Protein AF-A0A803TV67-F1 (afdb_monomer)

Secondary structure (DSSP, 8-state):
-HHHHHHHHHHHHHHHHHHHHHHHHHHHHHHHHHTT-HHHHHHHHHHHHHH-TT-HHHHHHHHHHHHSS-HHHHHHHHTTS-TT-HHHHHHHHHHHHHTT-HHHHHHHHHHHHHHSS-HHHHHHHHHHHHHHHHHHHHHHHHHHHHHTT-HHHHHHHHHHHHHT-SS--HHHHHHHHHHHHHHHHHHHHTT--

Nearest PDB structures (foldseek):
  6hpg-assembly1_A  TM=7.194E-01  e=2.560E-03  Arabidopsis thaliana
  7kw7-assembly1_E  TM=4.914E-01  e=1.987E-04  Homo sapiens
  9g8o-assembly1_B  TM=5.284E-01  e=2.566E-02  Homo sapiens
  7qds-assembly1_B  TM=5.030E-01  e=1.213E-01  Homo sapiens
  8r08-assembly1_N  TM=5.789E-01  e=2.447E-01  Homo sapiens

Sequence (193 aa):
MAALEKDAEERARRRKENEAFANALKDKGNDAFSKGDYEAAIEKYTEGLKKQKDMPMLYTNRAQVSVGIPKAISFKTCTNCDEKCIKALFHMGKAYLAQEQYRKVRTRFTFQIHAYSSACVYSRANMEVDAEEKRQREEQSAKEAFESGKSAAVSVSQLLEKLSAPDKTPLYYAGGMRLLTEASNTSQVSRTV

pLDDT: mean 76.71, std 10.92, range [38.78, 94.44]

Radius of gyration: 26.11 Å; Cα contacts (8 Å, |Δi|>4): 165; chains: 1; bounding box: 72×32×79 Å

InterPro domains:
  IPR011990 Tetratricopeptide-like helical domain superfamily [G3DSA:1.25.40.10] (5-115)
  IPR011990 Tetratricopeptide-like helical domain superfamily [SSF48452] (16-109)
  IPR043195 Tetratricopeptide repeat protein 12 [PTHR46540] (1-185)

Foldseek 3Di:
DVVVVVVVVVVVVLLVVLQVQLVVLQVVLVVCVVVVNLVSSLVSLVVSCVSPVPDLSSLLSNLVSLLVDDLVVSQVSLVSHDLPHLNSLLSNLNSVLVVLVLPVSLVSLVVSLVVDPPVVSSVVSNVVSVVSNVVVVVVVVLVVCVVVPPPLSVVLVVLVVVLVDPDDDPVSNVVSVVVNVVSVVVVVVVVPD

Mean predicted aligned error: 13.03 Å

Organism: Anolis carolinensis (NCBI:txid28377)

Structure (mmCIF, N/CA/C/O backbone):
data_AF-A0A803TV67-F1
#
_entry.id   AF-A0A803TV67-F1
#
loop_
_atom_site.group_PDB
_atom_site.id
_atom_site.type_symbol
_atom_site.label_atom_id
_atom_site.label_alt_id
_atom_site.label_comp_id
_atom_site.label_asym_id
_atom_site.label_entity_id
_atom_site.label_seq_id
_atom_site.pdbx_PDB_ins_code
_atom_site.Cartn_x
_atom_site.Cartn_y
_atom_site.Cartn_z
_atom_site.occupancy
_atom_site.B_iso_or_equiv
_atom_site.auth_seq_id
_atom_site.auth_comp_id
_atom_site.auth_asym_id
_atom_site.auth_atom_id
_atom_site.pdbx_PDB_model_num
ATOM 1 N N . MET A 1 1 ? 37.105 10.081 -35.716 1.00 60.53 1 MET A N 1
ATOM 2 C CA . MET A 1 1 ? 35.741 10.640 -35.581 1.00 60.53 1 MET A CA 1
ATOM 3 C C . MET A 1 1 ? 34.672 9.655 -36.063 1.00 60.53 1 MET A C 1
ATOM 5 O O . MET A 1 1 ? 33.873 9.250 -35.235 1.00 60.53 1 MET A O 1
ATOM 9 N N . ALA A 1 2 ? 34.728 9.140 -37.300 1.00 71.19 2 ALA A N 1
ATOM 10 C CA . ALA A 1 2 ? 33.707 8.228 -37.857 1.00 71.19 2 ALA A CA 1
ATOM 11 C C . ALA A 1 2 ? 33.424 6.924 -37.065 1.00 71.19 2 ALA A C 1
ATOM 13 O O . ALA A 1 2 ? 32.288 6.466 -37.013 1.00 71.19 2 ALA A O 1
ATOM 14 N N . ALA A 1 3 ? 34.428 6.317 -36.418 1.00 73.75 3 ALA A N 1
ATOM 15 C CA . ALA A 1 3 ? 34.220 5.101 -35.616 1.00 73.75 3 ALA A CA 1
ATOM 16 C C . ALA A 1 3 ? 33.461 5.360 -34.299 1.00 73.75 3 ALA A C 1
ATOM 18 O O . ALA A 1 3 ? 32.682 4.515 -33.872 1.00 73.75 3 ALA A O 1
ATOM 19 N N . LEU A 1 4 ? 33.662 6.534 -33.682 1.00 75.44 4 LEU A N 1
ATOM 20 C CA . LEU A 1 4 ? 32.942 6.952 -32.471 1.00 75.44 4 LEU A CA 1
ATOM 21 C C . LEU A 1 4 ? 31.490 7.324 -32.792 1.00 75.44 4 LEU A C 1
ATOM 23 O O . LEU A 1 4 ? 30.590 7.035 -32.011 1.00 75.44 4 LEU A O 1
ATOM 27 N N . GLU A 1 5 ? 31.266 7.929 -33.956 1.00 81.50 5 GLU A N 1
ATOM 28 C CA . GLU A 1 5 ? 29.941 8.309 -34.451 1.00 81.50 5 GLU A CA 1
ATOM 29 C C . GLU A 1 5 ? 29.091 7.074 -34.790 1.00 81.50 5 GLU A C 1
ATOM 31 O O . GLU A 1 5 ? 27.979 6.936 -34.290 1.00 81.50 5 GLU A O 1
ATOM 36 N N . LYS A 1 6 ? 29.664 6.090 -35.496 1.00 82.25 6 LYS A N 1
ATOM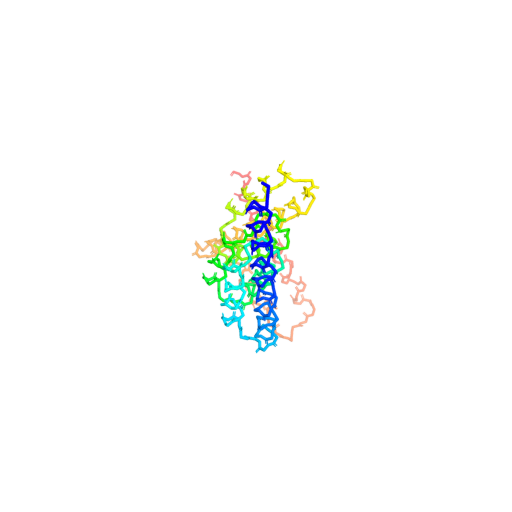 37 C CA . LYS A 1 6 ? 28.999 4.810 -35.804 1.00 82.25 6 LYS A CA 1
ATOM 38 C C . LYS A 1 6 ? 28.624 4.003 -34.551 1.00 82.25 6 LYS A C 1
ATOM 40 O O . LYS A 1 6 ? 27.558 3.398 -34.476 1.00 82.25 6 LYS A O 1
ATOM 45 N N . ASP A 1 7 ? 29.498 4.000 -33.550 1.00 83.25 7 ASP A N 1
ATOM 46 C CA . ASP A 1 7 ? 29.271 3.350 -32.255 1.00 83.25 7 ASP A CA 1
ATOM 47 C C . ASP A 1 7 ? 28.230 4.112 -31.400 1.00 83.25 7 ASP A C 1
ATOM 49 O O . ASP A 1 7 ? 27.429 3.504 -30.683 1.00 83.25 7 ASP A O 1
ATOM 53 N N . ALA A 1 8 ? 28.156 5.442 -31.513 1.00 85.12 8 ALA A N 1
ATOM 54 C CA . ALA A 1 8 ? 27.081 6.236 -30.917 1.00 85.12 8 ALA A CA 1
ATOM 55 C C . ALA A 1 8 ? 25.715 5.948 -31.571 1.00 85.12 8 ALA A C 1
ATOM 57 O O . ALA A 1 8 ? 24.730 5.731 -30.857 1.00 85.12 8 ALA A O 1
ATOM 58 N N . GLU A 1 9 ? 25.657 5.870 -32.902 1.00 86.06 9 GLU A N 1
ATOM 59 C CA . GLU A 1 9 ? 24.447 5.525 -33.659 1.00 86.06 9 GLU A CA 1
ATOM 60 C C . GLU A 1 9 ? 23.939 4.117 -33.330 1.00 86.06 9 GLU A C 1
ATOM 62 O O . GLU A 1 9 ? 22.743 3.917 -33.104 1.00 86.06 9 GLU A O 1
ATOM 67 N N . GLU A 1 10 ? 24.834 3.130 -33.229 1.00 85.94 10 GLU A N 1
ATOM 68 C CA . GLU A 1 10 ? 24.447 1.761 -32.892 1.00 85.94 10 GLU A CA 1
ATOM 69 C C . GLU A 1 10 ? 23.868 1.661 -31.473 1.00 85.94 10 GLU A C 1
ATOM 71 O O . GLU A 1 10 ? 22.850 0.992 -31.255 1.00 85.94 10 GLU A O 1
ATOM 76 N N . ARG A 1 11 ? 24.453 2.372 -30.500 1.00 83.81 11 ARG A N 1
ATOM 77 C CA . ARG A 1 11 ? 23.880 2.467 -29.149 1.00 83.81 11 ARG A CA 1
ATOM 78 C C . ARG A 1 11 ? 22.522 3.162 -29.151 1.00 83.81 11 ARG A C 1
ATOM 80 O O . ARG A 1 11 ? 21.628 2.714 -28.432 1.00 83.81 11 ARG A O 1
ATOM 87 N N . ALA A 1 12 ? 22.351 4.221 -29.942 1.00 84.44 12 ALA A N 1
ATOM 88 C CA . ALA A 1 12 ? 21.075 4.919 -30.069 1.00 84.44 12 ALA A CA 1
ATOM 89 C C . ALA A 1 12 ? 19.991 4.008 -30.667 1.00 84.44 12 ALA A C 1
ATOM 91 O O . ALA A 1 12 ? 18.882 3.941 -30.133 1.00 84.44 12 ALA A O 1
ATOM 92 N N . ARG A 1 13 ? 20.325 3.228 -31.704 1.00 87.31 13 ARG A N 1
ATOM 93 C CA . ARG A 1 13 ? 19.410 2.246 -32.301 1.00 87.31 13 ARG A CA 1
ATOM 94 C C . ARG A 1 13 ? 18.988 1.177 -31.292 1.00 87.31 13 ARG A C 1
ATOM 96 O O . ARG A 1 13 ? 17.793 0.972 -31.099 1.00 87.31 13 ARG A O 1
ATOM 103 N N . ARG A 1 14 ? 19.946 0.570 -30.579 1.00 86.25 14 ARG A N 1
ATOM 104 C CA . ARG A 1 14 ? 19.660 -0.440 -29.539 1.00 86.25 14 ARG A CA 1
ATOM 105 C C . ARG A 1 14 ? 18.786 0.116 -28.412 1.00 86.25 14 ARG A C 1
ATOM 107 O O . ARG A 1 14 ? 17.912 -0.587 -27.915 1.00 86.25 14 ARG A O 1
ATOM 114 N N . ARG A 1 15 ? 18.990 1.376 -28.005 1.00 84.75 15 ARG A N 1
ATOM 115 C CA . ARG A 1 15 ? 18.123 2.044 -27.017 1.00 84.75 15 ARG A CA 1
ATOM 116 C C . ARG A 1 15 ? 16.693 2.179 -27.528 1.00 84.75 15 ARG A C 1
ATOM 118 O O . ARG A 1 15 ? 15.776 1.808 -26.810 1.00 84.75 15 ARG A O 1
ATOM 125 N N . LYS A 1 16 ? 16.512 2.631 -28.771 1.00 86.38 16 LYS A N 1
ATOM 126 C CA . LYS A 1 16 ? 15.185 2.784 -29.384 1.00 86.38 16 LYS A CA 1
ATOM 127 C C . LYS A 1 16 ? 14.453 1.444 -29.524 1.00 86.38 16 LYS A C 1
ATOM 129 O O . LYS A 1 16 ? 13.259 1.361 -29.254 1.00 86.38 16 LYS A O 1
ATOM 134 N N . GLU A 1 17 ? 15.169 0.385 -29.897 1.00 87.81 17 GLU A N 1
ATOM 135 C CA . GLU A 1 17 ? 14.630 -0.981 -29.954 1.00 87.81 17 GLU A CA 1
ATOM 136 C C . GLU A 1 17 ? 14.220 -1.490 -28.562 1.00 87.81 17 GLU A C 1
ATOM 138 O O . GLU A 1 17 ? 13.116 -2.011 -28.389 1.00 87.81 17 GLU A O 1
ATOM 143 N N . ASN A 1 18 ? 15.071 -1.290 -27.551 1.00 87.94 18 ASN A N 1
ATOM 144 C CA . ASN A 1 18 ? 14.762 -1.655 -26.168 1.00 87.94 18 ASN A CA 1
ATOM 145 C C . ASN A 1 18 ? 13.571 -0.864 -25.611 1.00 87.94 18 ASN A C 1
ATOM 147 O O . ASN A 1 18 ? 12.740 -1.436 -24.909 1.00 87.94 18 ASN A O 1
ATOM 151 N N . GLU A 1 19 ? 13.459 0.421 -25.944 1.00 88.25 19 GLU A N 1
ATOM 152 C CA . GLU A 1 19 ? 12.342 1.279 -25.551 1.00 88.25 19 GLU A CA 1
ATOM 153 C C . GLU A 1 19 ? 11.025 0.828 -26.198 1.00 88.25 19 GLU A C 1
ATOM 155 O O . GLU A 1 19 ? 10.003 0.718 -25.517 1.00 88.25 19 GLU A O 1
ATOM 160 N N . ALA A 1 20 ? 11.035 0.500 -27.494 1.00 89.75 20 ALA A N 1
ATOM 161 C CA . ALA A 1 20 ? 9.864 -0.044 -28.180 1.00 89.75 20 ALA A CA 1
ATOM 162 C C . ALA A 1 20 ? 9.412 -1.373 -27.550 1.00 89.75 20 ALA A C 1
ATOM 164 O O . ALA A 1 20 ? 8.223 -1.583 -27.303 1.00 89.75 20 ALA A O 1
ATOM 165 N N . PHE A 1 21 ? 10.363 -2.246 -27.215 1.00 89.75 21 PHE A N 1
ATOM 166 C CA . PHE A 1 21 ? 10.072 -3.517 -26.557 1.00 89.75 21 PHE A CA 1
ATOM 167 C C . PHE A 1 21 ? 9.542 -3.330 -25.125 1.00 89.75 21 PHE A C 1
ATOM 169 O O . PHE A 1 21 ? 8.584 -3.995 -24.728 1.00 89.75 21 PHE A O 1
ATOM 176 N N . ALA A 1 22 ? 10.113 -2.400 -24.353 1.00 90.44 22 ALA A N 1
ATOM 177 C CA . ALA A 1 22 ? 9.635 -2.059 -23.014 1.00 90.44 22 ALA A CA 1
ATOM 178 C C . ALA A 1 22 ? 8.210 -1.481 -23.042 1.00 90.44 22 ALA A C 1
ATOM 180 O O . ALA A 1 22 ? 7.388 -1.836 -22.196 1.00 90.44 22 ALA A O 1
ATOM 181 N N . ASN A 1 23 ? 7.884 -0.659 -24.045 1.00 90.75 23 ASN A N 1
ATOM 182 C CA . ASN A 1 23 ? 6.524 -0.166 -24.264 1.00 90.75 23 ASN A CA 1
ATOM 183 C C . ASN A 1 23 ? 5.541 -1.298 -24.588 1.00 90.75 23 ASN A C 1
ATOM 185 O O . ASN A 1 23 ? 4.485 -1.370 -23.968 1.00 90.75 23 ASN A O 1
ATOM 189 N N . ALA A 1 24 ? 5.908 -2.231 -25.468 1.00 92.69 24 ALA A N 1
ATOM 190 C CA . ALA A 1 24 ? 5.057 -3.381 -25.768 1.00 92.69 24 ALA A CA 1
ATOM 191 C C . ALA A 1 24 ? 4.803 -4.260 -24.527 1.00 92.69 24 ALA A C 1
ATOM 193 O O . ALA A 1 24 ? 3.701 -4.771 -24.330 1.00 92.69 24 ALA A O 1
ATOM 194 N N . LEU A 1 25 ? 5.809 -4.431 -23.664 1.00 92.62 25 LEU A N 1
ATOM 195 C CA . LEU A 1 25 ? 5.655 -5.153 -22.398 1.00 92.62 25 LEU A CA 1
ATOM 196 C C . LEU A 1 25 ? 4.793 -4.400 -21.383 1.00 92.62 25 LEU A C 1
ATOM 198 O O . LEU A 1 25 ? 4.007 -5.030 -20.679 1.00 92.62 25 LEU A O 1
ATOM 202 N N . LYS A 1 26 ? 4.900 -3.068 -21.330 1.00 92.06 26 LYS A N 1
ATOM 203 C CA . LYS A 1 26 ? 4.012 -2.215 -20.529 1.00 92.06 26 LYS A CA 1
ATOM 204 C C . LYS A 1 26 ? 2.554 -2.430 -20.934 1.00 92.06 26 LYS A C 1
ATOM 206 O O . LYS A 1 26 ? 1.719 -2.641 -20.063 1.00 92.06 26 LYS A O 1
ATOM 211 N N . ASP A 1 27 ? 2.261 -2.415 -22.230 1.00 93.88 27 ASP A N 1
ATOM 212 C CA . ASP A 1 27 ? 0.888 -2.559 -22.723 1.00 93.88 27 ASP A CA 1
ATOM 213 C C . ASP A 1 27 ? 0.338 -3.963 -22.429 1.00 93.88 27 ASP A C 1
ATOM 215 O O . ASP A 1 27 ? -0.759 -4.093 -21.893 1.00 93.88 27 ASP A O 1
ATOM 219 N N . LYS A 1 28 ? 1.151 -5.014 -22.609 1.00 92.94 28 LYS A N 1
ATOM 220 C CA . LYS A 1 28 ? 0.792 -6.382 -22.185 1.00 92.94 28 LYS A CA 1
ATOM 221 C C . LYS A 1 28 ? 0.540 -6.493 -20.678 1.00 92.94 28 LYS A C 1
ATOM 223 O O . LYS A 1 28 ? -0.362 -7.214 -20.260 1.00 92.94 28 LYS A O 1
ATOM 228 N N . GLY A 1 29 ? 1.335 -5.802 -19.861 1.00 92.38 29 GLY A N 1
ATOM 229 C CA . GLY A 1 29 ? 1.131 -5.744 -18.414 1.00 92.38 29 GLY A CA 1
ATOM 230 C C . GLY A 1 29 ? -0.165 -5.024 -18.039 1.00 92.38 29 GLY A C 1
ATOM 231 O O . GLY A 1 29 ? -0.867 -5.473 -17.135 1.00 92.38 29 GLY A O 1
ATOM 232 N N . ASN A 1 30 ? -0.518 -3.953 -18.758 1.00 92.56 30 ASN A N 1
ATOM 233 C CA . ASN A 1 30 ? -1.778 -3.232 -18.564 1.00 92.56 30 ASN A CA 1
ATOM 234 C C . ASN A 1 30 ? -2.983 -4.111 -18.930 1.00 92.56 30 ASN A C 1
ATOM 236 O O . ASN A 1 30 ? -3.975 -4.116 -18.203 1.00 92.56 30 ASN A O 1
ATOM 240 N N . ASP A 1 31 ? -2.881 -4.888 -20.010 1.00 94.44 31 ASP A N 1
ATOM 241 C CA . ASP A 1 31 ? -3.912 -5.847 -20.422 1.00 94.44 31 ASP A CA 1
ATOM 242 C C . ASP A 1 31 ? -4.086 -6.988 -19.414 1.00 94.44 31 ASP A C 1
ATOM 244 O O . ASP A 1 31 ? -5.205 -7.417 -19.146 1.00 94.44 31 ASP A O 1
ATOM 248 N N . ALA A 1 32 ? -2.994 -7.497 -18.838 1.00 91.56 32 ALA A N 1
ATOM 249 C CA . ALA A 1 32 ? -3.071 -8.489 -17.766 1.00 91.56 32 ALA A CA 1
ATOM 250 C C . ALA A 1 32 ? -3.705 -7.886 -16.501 1.00 91.56 32 ALA A C 1
ATOM 252 O O . ALA A 1 32 ? -4.595 -8.485 -15.897 1.00 91.56 32 ALA A O 1
ATOM 253 N N . PHE A 1 33 ? -3.320 -6.654 -16.155 1.00 89.25 33 PHE A N 1
ATOM 254 C CA . PHE A 1 33 ? -3.868 -5.935 -15.008 1.00 89.25 33 PHE A CA 1
ATOM 255 C C . PHE A 1 33 ? -5.374 -5.674 -15.143 1.00 89.25 33 PHE A C 1
ATOM 257 O O . PHE A 1 33 ? -6.111 -5.872 -14.180 1.00 89.25 33 PHE A O 1
ATOM 264 N N . SER A 1 34 ? -5.848 -5.278 -16.329 1.00 89.50 34 SER A N 1
ATOM 265 C CA . SER A 1 34 ? -7.278 -5.050 -16.581 1.00 89.50 34 SER A CA 1
ATOM 266 C C . SER A 1 34 ? -8.105 -6.337 -16.517 1.00 89.50 34 SER A C 1
ATOM 268 O O . SER A 1 34 ? -9.275 -6.294 -16.142 1.00 89.50 34 SER A O 1
ATOM 270 N N . LYS A 1 35 ? -7.487 -7.489 -16.801 1.00 91.00 35 LYS A N 1
ATOM 271 C CA . LYS A 1 35 ? -8.084 -8.826 -16.647 1.00 91.00 35 LYS A CA 1
ATOM 272 C C . LYS A 1 35 ? -8.030 -9.365 -15.212 1.00 91.00 35 LYS A C 1
ATOM 274 O O . LYS A 1 35 ? -8.550 -10.447 -14.964 1.00 91.00 35 LYS A O 1
ATOM 279 N N . GLY A 1 36 ? -7.410 -8.639 -14.278 1.00 86.81 36 GLY A N 1
ATOM 280 C CA . GLY A 1 36 ? -7.221 -9.077 -12.891 1.00 86.81 36 GLY A CA 1
ATOM 281 C C . GLY A 1 36 ? -6.088 -10.091 -12.696 1.00 86.81 36 GLY A C 1
ATOM 282 O O . GLY A 1 36 ? -5.905 -10.587 -11.587 1.00 86.81 36 GLY A O 1
ATOM 283 N N . ASP A 1 37 ? -5.301 -10.380 -13.737 1.00 89.25 37 ASP A N 1
ATOM 284 C CA . ASP A 1 37 ? -4.127 -11.248 -13.641 1.00 89.25 37 ASP A CA 1
ATOM 285 C C . ASP A 1 37 ? -2.918 -10.437 -13.157 1.00 89.25 37 ASP A C 1
ATOM 287 O O . ASP A 1 37 ? -2.105 -9.901 -13.919 1.00 89.25 37 ASP A O 1
ATOM 291 N N . TYR A 1 38 ? -2.850 -10.287 -11.838 1.00 85.75 38 TYR A N 1
ATOM 292 C CA . TYR A 1 38 ? -1.842 -9.470 -11.180 1.00 85.75 38 TYR A CA 1
ATOM 293 C C . TYR A 1 38 ? -0.432 -10.077 -11.245 1.00 85.75 38 TYR A C 1
ATOM 295 O O . TYR A 1 38 ? 0.549 -9.333 -11.328 1.00 85.75 38 TYR A O 1
ATOM 303 N N . GLU A 1 39 ? -0.304 -11.405 -11.240 1.00 85.50 39 GLU A N 1
ATOM 304 C CA . GLU A 1 39 ? 0.997 -12.080 -11.318 1.00 85.50 39 GLU A CA 1
ATOM 305 C C . GLU A 1 39 ? 1.623 -11.898 -12.702 1.00 85.50 39 GLU A C 1
ATOM 307 O O . GLU A 1 39 ? 2.766 -11.434 -12.803 1.00 85.50 39 GLU A O 1
ATOM 312 N N . ALA A 1 40 ? 0.849 -12.140 -13.767 1.00 88.38 40 ALA A N 1
ATOM 313 C CA . ALA A 1 40 ? 1.314 -11.913 -15.130 1.00 88.38 40 ALA A CA 1
ATOM 314 C C . ALA A 1 40 ? 1.626 -10.430 -15.379 1.00 88.38 40 ALA A C 1
ATOM 316 O O . ALA A 1 40 ? 2.635 -10.103 -16.010 1.00 88.38 40 ALA A O 1
ATOM 317 N N . ALA A 1 41 ? 0.819 -9.507 -14.840 1.00 90.00 41 ALA A N 1
ATOM 318 C CA . ALA A 1 41 ? 1.092 -8.075 -14.950 1.00 90.00 41 ALA A CA 1
ATOM 319 C C . ALA A 1 41 ? 2.453 -7.703 -14.331 1.00 90.00 41 ALA A C 1
ATOM 321 O O . ALA A 1 41 ? 3.259 -7.011 -14.961 1.00 90.00 41 ALA A O 1
ATOM 322 N N . ILE A 1 42 ? 2.753 -8.201 -13.125 1.00 87.06 42 ILE A N 1
ATOM 323 C CA . ILE A 1 42 ? 4.042 -7.973 -12.452 1.00 87.06 42 ILE A CA 1
ATOM 324 C C . ILE A 1 42 ? 5.205 -8.531 -13.264 1.00 87.06 42 ILE A C 1
ATOM 326 O O . ILE A 1 42 ? 6.238 -7.859 -13.379 1.00 87.06 42 ILE A O 1
ATOM 330 N N . GLU A 1 43 ? 5.056 -9.735 -13.814 1.00 89.19 43 GLU A N 1
ATOM 331 C CA . GLU A 1 43 ? 6.086 -10.359 -14.637 1.00 89.19 43 GLU A CA 1
ATOM 332 C C . GLU A 1 43 ? 6.386 -9.497 -15.868 1.00 89.19 43 GLU A C 1
ATOM 334 O O . GLU A 1 43 ? 7.542 -9.129 -16.090 1.00 89.19 43 GLU A O 1
ATOM 339 N N . LYS A 1 44 ? 5.353 -9.061 -16.602 1.00 91.06 44 LYS A N 1
ATOM 340 C CA . LYS A 1 44 ? 5.520 -8.232 -17.805 1.00 91.06 44 LYS A CA 1
ATOM 341 C C . LYS A 1 44 ? 6.116 -6.863 -17.510 1.00 91.06 44 LYS A C 1
ATOM 343 O O . LYS A 1 44 ? 7.031 -6.439 -18.221 1.00 91.06 44 LYS A O 1
ATOM 348 N N . TYR A 1 45 ? 5.712 -6.200 -16.425 1.00 89.94 45 TYR A N 1
ATOM 349 C CA . TYR A 1 45 ? 6.373 -4.957 -16.018 1.00 89.94 45 TYR A CA 1
ATOM 350 C C . TYR A 1 45 ? 7.835 -5.184 -15.619 1.00 89.94 45 TYR A C 1
ATOM 352 O O . TYR A 1 45 ? 8.700 -4.366 -15.931 1.00 89.94 45 TYR A O 1
ATOM 360 N N . THR A 1 46 ? 8.141 -6.306 -14.964 1.00 87.38 46 THR A N 1
ATOM 361 C CA . THR A 1 46 ? 9.509 -6.648 -14.551 1.00 87.38 46 THR A CA 1
ATOM 362 C C . THR A 1 46 ? 10.398 -6.996 -15.745 1.00 87.38 46 THR A C 1
ATOM 364 O O . THR A 1 46 ? 11.553 -6.574 -15.784 1.00 87.38 46 THR A O 1
ATOM 367 N N . GLU A 1 47 ? 9.879 -7.708 -16.746 1.00 89.38 47 GLU A N 1
ATOM 368 C CA . GLU A 1 47 ? 10.556 -7.922 -18.029 1.00 89.38 47 GLU A CA 1
ATOM 369 C C . GLU A 1 47 ? 10.839 -6.590 -18.739 1.00 89.38 47 GLU A C 1
ATOM 371 O O . GLU A 1 47 ? 11.946 -6.390 -19.244 1.00 89.38 47 GLU A O 1
ATOM 376 N N . GLY A 1 48 ? 9.883 -5.652 -18.719 1.00 88.56 48 GLY A N 1
ATOM 377 C CA . GLY A 1 48 ? 10.052 -4.324 -19.312 1.00 88.56 48 GLY A CA 1
ATOM 378 C C . GLY A 1 48 ? 11.186 -3.552 -18.643 1.00 88.56 48 GLY A C 1
ATOM 379 O O . GLY A 1 48 ? 12.059 -3.010 -19.318 1.00 88.56 48 GLY A O 1
ATOM 380 N N . LEU A 1 49 ? 11.246 -3.605 -17.311 1.00 86.62 49 LEU A N 1
ATOM 381 C CA . LEU A 1 49 ? 12.300 -2.969 -16.518 1.00 86.62 49 LEU A CA 1
ATOM 382 C C . LEU A 1 49 ? 13.684 -3.593 -16.739 1.00 86.62 49 LEU A C 1
ATOM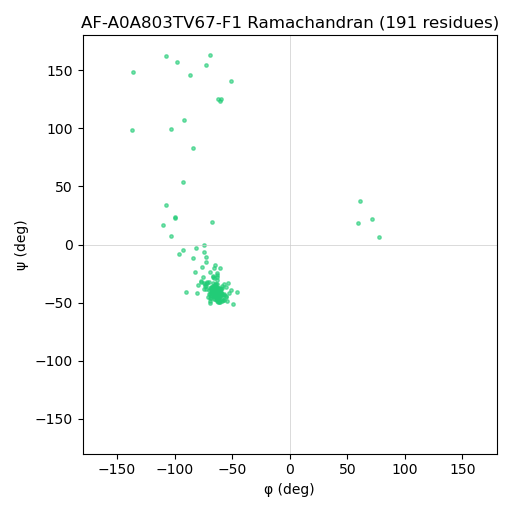 384 O O . LEU A 1 49 ? 14.691 -2.901 -16.617 1.00 86.62 49 LEU A O 1
ATOM 388 N N . LYS A 1 50 ? 13.773 -4.882 -17.101 1.00 87.38 50 LYS A N 1
ATOM 389 C CA . LYS A 1 50 ? 15.054 -5.501 -17.499 1.00 87.38 50 LYS A CA 1
ATOM 390 C C . LYS A 1 50 ? 15.5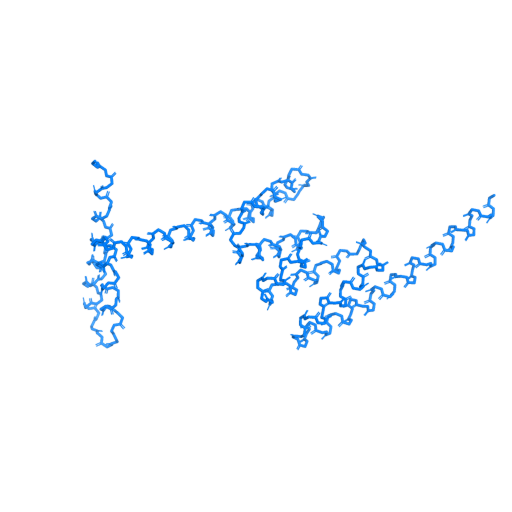95 -4.909 -18.804 1.00 87.38 50 LYS A C 1
ATOM 392 O O . LYS A 1 50 ? 16.808 -4.919 -19.004 1.00 87.38 50 LYS A O 1
ATOM 397 N N . LYS A 1 51 ? 14.711 -4.427 -19.683 1.00 86.62 51 LYS A N 1
ATOM 398 C CA . LYS A 1 51 ? 15.057 -3.856 -20.992 1.00 86.62 51 LYS A CA 1
ATOM 399 C C . LYS A 1 51 ? 15.306 -2.356 -20.917 1.00 86.62 51 LYS A C 1
ATOM 401 O O . LYS A 1 51 ? 16.271 -1.893 -21.516 1.00 86.62 51 LYS A O 1
ATOM 406 N N . GLN A 1 52 ? 14.492 -1.644 -20.141 1.00 83.19 52 GLN A N 1
ATOM 407 C CA . GLN A 1 52 ? 14.611 -0.209 -19.909 1.00 83.19 52 GLN A CA 1
ATOM 408 C C . GLN A 1 52 ? 14.403 0.095 -18.420 1.00 83.19 52 GLN A C 1
ATOM 410 O O . GLN A 1 52 ? 13.277 0.141 -17.921 1.00 83.19 52 GLN A O 1
ATOM 415 N N . LYS A 1 53 ? 15.514 0.260 -17.691 1.00 79.62 53 LYS A N 1
ATOM 416 C CA . LYS A 1 53 ? 15.521 0.436 -16.224 1.00 79.62 53 LYS A CA 1
ATOM 417 C C . LYS A 1 53 ? 15.095 1.829 -15.771 1.00 79.62 53 LYS A C 1
ATOM 419 O O . LYS A 1 53 ? 14.742 1.995 -14.614 1.00 79.62 53 LYS A O 1
ATOM 424 N N . ASP A 1 54 ? 15.161 2.798 -16.667 1.00 78.50 54 ASP A N 1
ATOM 425 C CA . ASP A 1 54 ? 14.940 4.233 -16.492 1.00 78.50 54 ASP A CA 1
ATOM 426 C C . ASP A 1 54 ? 13.540 4.667 -16.953 1.00 78.50 54 ASP A C 1
ATOM 428 O O . ASP A 1 54 ? 13.331 5.830 -17.281 1.00 78.50 54 ASP A O 1
ATOM 432 N N . MET A 1 55 ? 12.570 3.745 -16.990 1.00 82.44 55 MET A N 1
ATOM 433 C CA . MET A 1 55 ? 11.188 4.024 -17.386 1.00 82.44 55 MET A CA 1
ATOM 434 C C . MET A 1 55 ? 10.256 4.100 -16.155 1.00 82.44 55 MET A C 1
ATOM 436 O O . MET A 1 55 ? 9.764 3.066 -15.689 1.00 82.44 55 MET A O 1
ATOM 440 N N . PRO A 1 56 ? 9.911 5.303 -15.644 1.00 78.56 56 PRO A N 1
ATOM 441 C CA . PRO A 1 56 ? 9.148 5.463 -14.396 1.00 78.56 56 PRO A CA 1
ATOM 442 C C . PRO A 1 56 ? 7.730 4.877 -14.446 1.00 78.56 56 PRO A C 1
ATOM 444 O O . PRO A 1 56 ? 7.159 4.495 -13.420 1.00 78.56 56 PRO A O 1
ATOM 447 N N . MET A 1 57 ? 7.150 4.805 -15.647 1.00 82.50 57 MET A N 1
ATOM 448 C CA . MET A 1 57 ? 5.800 4.283 -15.882 1.00 82.50 57 MET A CA 1
ATOM 449 C C . MET A 1 57 ? 5.688 2.804 -15.496 1.00 82.50 57 MET A C 1
ATOM 451 O O . MET A 1 57 ? 4.733 2.419 -14.830 1.00 82.50 57 MET A O 1
ATOM 455 N N . LEU A 1 58 ? 6.693 1.987 -15.831 1.00 84.00 58 LEU A N 1
ATOM 456 C CA . LEU A 1 58 ? 6.704 0.559 -15.501 1.00 84.00 58 LEU A CA 1
ATOM 457 C C . LEU A 1 58 ? 6.765 0.317 -13.988 1.00 84.00 58 LEU A C 1
ATOM 459 O O . LEU A 1 58 ? 6.062 -0.552 -13.474 1.00 84.00 58 LEU A O 1
ATOM 463 N N . TYR A 1 59 ? 7.548 1.116 -13.256 1.00 80.50 59 TYR A N 1
ATOM 464 C CA . TYR A 1 59 ? 7.575 1.049 -11.791 1.00 80.50 59 TYR A CA 1
ATOM 465 C C . TYR A 1 59 ? 6.242 1.456 -11.171 1.00 80.50 59 TYR A C 1
ATOM 467 O O . TYR A 1 59 ? 5.788 0.810 -10.230 1.00 80.50 59 TYR A O 1
ATOM 475 N N . THR A 1 60 ? 5.608 2.501 -11.709 1.00 78.75 60 THR A N 1
ATOM 476 C CA . THR A 1 60 ? 4.306 2.977 -11.224 1.00 78.75 60 THR A CA 1
ATOM 477 C C . THR A 1 60 ? 3.244 1.898 -11.399 1.00 78.75 60 THR A C 1
ATOM 479 O O . THR A 1 60 ? 2.564 1.550 -10.435 1.00 78.75 60 THR A O 1
ATOM 482 N N . ASN A 1 61 ? 3.156 1.314 -12.595 1.00 84.31 61 ASN A N 1
ATOM 483 C CA . ASN A 1 61 ? 2.157 0.294 -12.892 1.00 84.31 61 ASN A CA 1
ATOM 484 C C . ASN A 1 61 ? 2.411 -0.980 -12.074 1.00 84.31 61 ASN A C 1
ATOM 486 O O . ASN A 1 61 ? 1.477 -1.521 -11.488 1.00 84.31 61 ASN A O 1
ATOM 490 N N . ARG A 1 62 ? 3.675 -1.407 -11.913 1.00 82.00 62 ARG A N 1
ATOM 491 C CA . ARG A 1 62 ? 4.031 -2.545 -11.044 1.00 82.00 62 ARG A CA 1
ATOM 492 C C . ARG A 1 62 ? 3.681 -2.296 -9.572 1.00 82.00 62 ARG A C 1
ATOM 494 O O . ARG A 1 62 ? 3.197 -3.202 -8.890 1.00 82.00 62 ARG A O 1
ATOM 501 N N . ALA A 1 63 ? 3.901 -1.080 -9.072 1.00 75.94 63 ALA A N 1
ATOM 502 C CA . ALA A 1 63 ? 3.538 -0.702 -7.708 1.00 75.94 63 ALA A CA 1
ATOM 503 C C . ALA A 1 63 ? 2.012 -0.671 -7.512 1.00 75.94 63 ALA A C 1
ATOM 505 O O . ALA A 1 63 ? 1.519 -1.110 -6.477 1.00 75.94 63 ALA A O 1
ATOM 506 N N . GLN A 1 64 ? 1.258 -0.235 -8.523 1.00 78.38 64 GLN A N 1
ATOM 507 C CA . GLN A 1 64 ? -0.203 -0.253 -8.494 1.00 78.38 64 GLN A CA 1
ATOM 508 C C . GLN A 1 64 ? -0.758 -1.679 -8.395 1.00 78.38 64 GLN A C 1
ATOM 510 O O . GLN A 1 64 ? -1.640 -1.926 -7.573 1.00 78.38 64 GLN A O 1
ATOM 515 N N . VAL A 1 65 ? -0.198 -2.633 -9.150 1.00 81.50 65 VAL A N 1
ATOM 516 C CA . VAL A 1 65 ? -0.575 -4.056 -9.033 1.00 81.50 65 VAL A CA 1
ATOM 517 C C . VAL A 1 65 ? -0.348 -4.585 -7.620 1.00 81.50 65 VAL A C 1
ATOM 519 O O . VAL A 1 65 ? -1.147 -5.350 -7.089 1.00 81.50 65 VAL A O 1
ATOM 522 N N . SER A 1 66 ? 0.716 -4.110 -6.976 1.00 68.56 66 SER A N 1
ATOM 523 C CA . SER A 1 66 ? 1.111 -4.553 -5.642 1.00 68.56 66 SER A CA 1
ATOM 524 C C . SER A 1 66 ? 0.086 -4.190 -4.557 1.00 68.56 66 SER A C 1
ATOM 526 O O . SER A 1 66 ? 0.093 -4.799 -3.493 1.00 68.56 66 SER A O 1
ATOM 528 N N . VAL A 1 67 ? -0.829 -3.246 -4.797 1.00 67.88 67 VAL A N 1
ATOM 529 C CA . VAL A 1 67 ? -1.896 -2.908 -3.836 1.00 67.88 67 VAL A CA 1
ATOM 530 C C . VAL A 1 67 ? -3.005 -3.969 -3.803 1.00 67.88 67 VAL A C 1
ATOM 532 O O . VAL A 1 67 ? -3.649 -4.130 -2.772 1.00 67.88 67 VAL A O 1
ATOM 535 N N . GLY A 1 68 ? -3.226 -4.691 -4.908 1.00 66.88 68 GLY A N 1
ATOM 536 C CA . GLY A 1 68 ? -4.318 -5.665 -5.048 1.00 66.88 68 GLY A CA 1
ATOM 537 C C . GLY A 1 68 ? -3.956 -7.111 -4.695 1.00 66.88 68 GLY A C 1
ATOM 538 O O . GLY A 1 68 ? -4.831 -7.970 -4.706 1.00 66.88 68 GLY A O 1
ATOM 539 N N . ILE A 1 69 ? -2.686 -7.397 -4.396 1.00 70.19 69 ILE A N 1
ATOM 540 C CA . ILE A 1 69 ? -2.177 -8.760 -4.175 1.00 70.19 69 ILE A CA 1
ATOM 541 C C . ILE A 1 69 ? -1.870 -9.040 -2.698 1.00 70.19 69 ILE A C 1
ATOM 543 O O . ILE A 1 69 ? -1.671 -8.102 -1.919 1.00 70.19 69 ILE A O 1
ATOM 547 N N . PRO A 1 70 ? -1.759 -10.323 -2.299 1.00 64.19 70 PRO A N 1
ATOM 548 C CA . PRO A 1 70 ? -1.405 -10.698 -0.938 1.00 64.19 70 PRO A CA 1
ATOM 549 C C . PRO A 1 70 ? -0.145 -9.987 -0.431 1.00 64.19 70 PRO A C 1
ATOM 551 O O . PRO A 1 70 ? 0.858 -9.848 -1.141 1.00 64.19 70 PRO A O 1
ATOM 554 N N . LYS A 1 71 ? -0.190 -9.588 0.846 1.00 62.84 71 LYS A N 1
ATOM 555 C CA . LYS A 1 71 ? 0.807 -8.746 1.530 1.00 62.84 71 LYS A CA 1
ATOM 556 C C . LYS A 1 71 ? 2.258 -9.170 1.271 1.00 62.84 71 LYS A C 1
ATOM 558 O O . LYS A 1 71 ? 3.120 -8.317 1.078 1.00 62.84 71 LYS A O 1
ATOM 563 N N . ALA A 1 72 ? 2.540 -10.474 1.253 1.00 57.94 72 ALA A N 1
ATOM 564 C CA . ALA A 1 72 ? 3.889 -11.019 1.084 1.00 57.94 72 ALA A CA 1
ATOM 565 C C . ALA A 1 72 ? 4.496 -10.757 -0.309 1.00 57.94 72 ALA A C 1
ATOM 567 O O . ALA A 1 72 ? 5.699 -10.511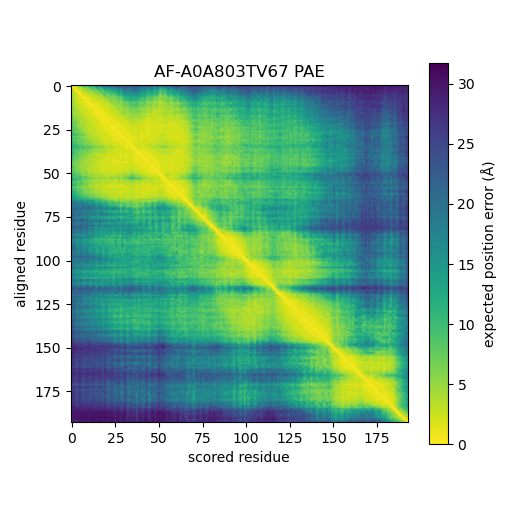 -0.422 1.00 57.94 72 ALA A O 1
ATOM 568 N N . ILE A 1 73 ? 3.674 -10.789 -1.363 1.00 60.25 73 ILE A N 1
ATOM 569 C CA . ILE A 1 73 ? 4.114 -10.612 -2.756 1.00 60.25 73 ILE A CA 1
ATOM 570 C C . ILE A 1 73 ? 4.293 -9.120 -3.056 1.00 60.25 73 ILE A C 1
ATOM 572 O O . ILE A 1 73 ? 5.315 -8.721 -3.615 1.00 60.25 73 ILE A O 1
ATOM 576 N N . SER A 1 74 ? 3.357 -8.299 -2.567 1.00 61.62 74 SER A N 1
ATOM 577 C CA . SER A 1 74 ? 3.356 -6.833 -2.674 1.00 61.62 74 SER A CA 1
ATOM 578 C C . SER A 1 74 ? 4.672 -6.182 -2.234 1.00 61.62 74 SER A C 1
ATOM 580 O O . SER A 1 74 ? 5.174 -5.250 -2.859 1.00 61.62 74 SER A O 1
ATOM 582 N N . PHE A 1 75 ? 5.282 -6.695 -1.168 1.00 55.72 75 PHE A N 1
ATOM 583 C CA . PHE A 1 75 ? 6.512 -6.130 -0.623 1.00 55.72 75 PHE A CA 1
ATOM 584 C C . PHE A 1 75 ? 7.725 -6.334 -1.535 1.00 55.72 75 PHE A C 1
ATOM 586 O O . PHE A 1 75 ? 8.464 -5.384 -1.793 1.00 55.72 75 PHE A O 1
ATOM 593 N N . LYS A 1 76 ? 7.917 -7.550 -2.066 1.00 61.34 76 LYS A N 1
ATOM 594 C CA . LYS A 1 76 ? 9.067 -7.872 -2.932 1.00 61.34 76 LYS A CA 1
ATOM 595 C C . LYS A 1 76 ? 9.057 -7.060 -4.228 1.00 61.34 76 LYS A C 1
ATOM 597 O O . LYS A 1 76 ? 10.112 -6.707 -4.752 1.00 61.34 76 LYS A O 1
ATOM 602 N N . THR A 1 77 ? 7.872 -6.761 -4.752 1.00 60.94 77 THR A N 1
ATOM 603 C CA . THR A 1 77 ? 7.695 -5.956 -5.968 1.00 60.94 77 THR A CA 1
ATOM 604 C C . THR A 1 77 ? 7.882 -4.461 -5.706 1.00 60.94 77 THR A C 1
ATOM 606 O O . THR A 1 77 ? 8.408 -3.750 -6.568 1.00 60.94 77 THR A O 1
ATOM 609 N N . CYS A 1 78 ? 7.511 -4.004 -4.507 1.00 59.50 78 CYS A N 1
ATOM 610 C CA . CYS A 1 78 ? 7.642 -2.630 -4.029 1.00 59.50 78 CYS A CA 1
ATOM 611 C C . CYS A 1 78 ? 9.087 -2.217 -3.697 1.00 59.50 78 CYS A C 1
ATOM 613 O O . CYS A 1 78 ? 9.474 -1.087 -3.981 1.00 59.50 78 CYS A O 1
ATOM 615 N N . THR A 1 79 ? 9.915 -3.097 -3.123 1.00 59.09 79 THR A N 1
ATOM 616 C CA . THR A 1 79 ? 11.289 -2.743 -2.697 1.00 59.09 79 THR A CA 1
ATOM 617 C C . THR A 1 79 ? 12.232 -2.388 -3.848 1.00 59.09 79 THR A C 1
ATOM 619 O O . THR A 1 79 ? 13.223 -1.703 -3.623 1.00 59.09 79 THR A O 1
ATOM 622 N N . ASN A 1 80 ? 11.915 -2.814 -5.073 1.00 62.03 80 ASN A N 1
ATOM 623 C CA . ASN A 1 80 ? 12.702 -2.550 -6.281 1.00 62.03 80 ASN A CA 1
ATOM 624 C C . ASN A 1 80 ? 12.143 -1.392 -7.127 1.00 62.03 80 ASN A C 1
ATOM 626 O O . ASN A 1 80 ? 12.317 -1.399 -8.346 1.00 62.03 80 ASN A O 1
ATOM 630 N N . CYS A 1 81 ? 11.387 -0.464 -6.539 1.00 62.69 81 CYS A N 1
ATOM 631 C CA . CYS A 1 81 ? 10.844 0.692 -7.252 1.00 62.69 81 CYS A CA 1
ATOM 632 C C . CYS A 1 81 ? 11.827 1.869 -7.277 1.00 62.69 81 CYS A C 1
ATOM 634 O O . CYS A 1 81 ? 12.559 2.095 -6.315 1.00 62.69 81 CYS A O 1
ATOM 636 N N . ASP A 1 82 ? 11.811 2.625 -8.376 1.00 63.97 82 ASP A N 1
ATOM 637 C CA . ASP A 1 82 ? 12.643 3.815 -8.549 1.00 63.97 82 ASP A CA 1
ATOM 638 C C . ASP A 1 82 ? 12.339 4.866 -7.470 1.00 63.97 82 ASP A C 1
ATOM 640 O O . ASP A 1 82 ? 11.196 5.310 -7.318 1.00 63.97 82 ASP A O 1
ATOM 644 N N . GLU A 1 83 ? 13.376 5.307 -6.755 1.00 61.31 83 GLU A N 1
ATOM 645 C CA . GLU A 1 83 ? 13.274 6.260 -5.637 1.00 61.31 83 GLU A CA 1
ATOM 646 C C . GLU A 1 83 ? 12.700 7.613 -6.059 1.00 61.31 83 GLU A C 1
ATOM 648 O O . GLU A 1 83 ? 12.193 8.370 -5.241 1.00 61.31 83 GLU A O 1
ATOM 653 N N . LYS A 1 84 ? 12.754 7.931 -7.351 1.00 64.38 84 LYS A N 1
ATOM 654 C CA . LYS A 1 84 ? 12.294 9.210 -7.899 1.00 64.38 84 LYS A CA 1
ATOM 655 C C . LYS A 1 84 ? 10.790 9.246 -8.177 1.00 64.38 84 LYS A C 1
ATOM 657 O O . LYS A 1 84 ? 10.248 10.321 -8.429 1.00 64.38 84 LYS A O 1
ATOM 662 N N . CYS A 1 85 ? 10.096 8.106 -8.143 1.00 67.75 85 CYS A N 1
ATOM 663 C CA . CYS A 1 85 ? 8.674 8.052 -8.465 1.00 67.75 85 CYS A CA 1
ATOM 664 C C . CYS A 1 85 ? 7.791 8.224 -7.218 1.00 67.75 85 CYS A C 1
ATOM 666 O O . CYS A 1 85 ? 7.614 7.300 -6.423 1.00 67.75 85 CYS A O 1
ATOM 668 N N . ILE A 1 86 ? 7.151 9.393 -7.106 1.00 67.12 86 ILE A N 1
ATOM 669 C CA . ILE A 1 86 ? 6.239 9.735 -5.997 1.00 67.12 86 ILE A CA 1
ATOM 670 C C . ILE A 1 86 ? 5.085 8.728 -5.877 1.00 67.12 86 ILE A C 1
ATOM 672 O O . ILE A 1 86 ? 4.748 8.287 -4.779 1.00 67.12 86 ILE A O 1
ATOM 676 N N . LYS A 1 87 ? 4.500 8.314 -7.009 1.00 68.44 87 LYS A N 1
ATOM 677 C CA . LYS A 1 87 ? 3.384 7.355 -7.028 1.00 68.44 87 LYS A CA 1
ATOM 678 C C . LYS A 1 87 ? 3.814 5.967 -6.557 1.00 68.44 87 LYS A C 1
ATOM 680 O O . LYS A 1 87 ? 3.092 5.335 -5.791 1.00 68.44 87 LYS A O 1
ATOM 685 N N . ALA A 1 88 ? 4.996 5.507 -6.973 1.00 66.06 88 ALA A N 1
ATOM 686 C CA . ALA A 1 88 ? 5.519 4.221 -6.529 1.00 66.06 88 ALA A CA 1
ATOM 687 C C . ALA A 1 88 ? 5.741 4.217 -5.010 1.00 66.06 88 ALA A C 1
ATOM 689 O O . ALA A 1 88 ? 5.284 3.299 -4.338 1.00 66.06 88 ALA A O 1
ATOM 690 N N . LEU A 1 89 ? 6.336 5.278 -4.457 1.00 69.31 89 LEU A N 1
ATOM 691 C CA . LEU A 1 89 ? 6.545 5.425 -3.014 1.00 69.31 89 LEU A CA 1
ATOM 692 C C . LEU A 1 89 ? 5.233 5.475 -2.215 1.00 69.31 89 LEU A C 1
ATOM 694 O O . LEU A 1 89 ? 5.150 4.876 -1.144 1.00 69.31 89 LEU A O 1
ATOM 698 N N . PHE A 1 90 ? 4.188 6.116 -2.742 1.00 69.81 90 PHE A N 1
ATOM 699 C CA . PHE A 1 90 ? 2.863 6.107 -2.114 1.00 69.81 90 PHE A CA 1
ATOM 700 C C . PHE A 1 90 ? 2.277 4.687 -2.020 1.00 69.81 90 PHE A C 1
ATOM 702 O O . PHE A 1 90 ? 1.814 4.262 -0.959 1.00 69.81 90 PHE A O 1
ATOM 709 N N . HIS A 1 91 ? 2.351 3.916 -3.108 1.00 69.75 91 HIS A N 1
ATOM 710 C CA . HIS A 1 91 ? 1.905 2.521 -3.117 1.00 69.75 91 HIS A CA 1
ATOM 711 C C . HIS A 1 91 ? 2.763 1.625 -2.215 1.00 69.75 91 HIS A C 1
ATOM 713 O O . HIS A 1 91 ? 2.214 0.766 -1.524 1.00 69.75 91 HIS A O 1
ATOM 719 N N . MET A 1 92 ? 4.077 1.872 -2.142 1.00 69.19 92 MET A N 1
ATOM 720 C CA . MET A 1 92 ? 4.952 1.221 -1.165 1.00 69.19 92 MET A CA 1
ATOM 721 C C . MET A 1 92 ? 4.460 1.494 0.257 1.00 69.19 92 MET A C 1
ATOM 723 O O . MET A 1 92 ? 4.305 0.549 1.022 1.00 69.19 92 MET A O 1
ATOM 727 N N . GLY A 1 93 ? 4.155 2.753 0.598 1.00 71.06 93 GLY A N 1
ATOM 728 C CA . GLY A 1 93 ? 3.595 3.128 1.899 1.00 71.06 93 GLY A CA 1
ATOM 729 C C . GLY A 1 93 ? 2.396 2.258 2.274 1.00 71.06 93 GLY A C 1
ATOM 730 O O . GLY A 1 93 ? 2.422 1.606 3.312 1.00 71.06 93 GLY A O 1
ATOM 731 N N . LYS A 1 94 ? 1.412 2.131 1.374 1.00 70.88 94 LYS A N 1
ATOM 732 C CA . LYS A 1 94 ? 0.250 1.244 1.569 1.00 70.88 94 LYS A CA 1
ATOM 733 C C . LYS A 1 94 ? 0.620 -0.231 1.772 1.00 70.88 94 LYS A C 1
ATOM 735 O O . LYS A 1 94 ? 0.051 -0.882 2.644 1.00 70.88 94 LYS A O 1
ATOM 740 N N . ALA A 1 95 ? 1.571 -0.757 1.003 1.00 68.69 95 ALA A N 1
ATOM 741 C CA . ALA A 1 95 ? 2.036 -2.138 1.147 1.00 68.69 95 ALA A CA 1
ATOM 742 C C . ALA A 1 95 ? 2.724 -2.387 2.502 1.00 68.69 95 ALA A C 1
ATOM 744 O O . ALA A 1 95 ? 2.526 -3.427 3.128 1.00 68.69 95 ALA A O 1
ATOM 745 N N . TYR A 1 96 ? 3.510 -1.422 2.980 1.00 69.50 96 TYR A N 1
ATOM 746 C CA . TYR A 1 96 ? 4.183 -1.505 4.272 1.00 69.50 96 TYR A CA 1
ATOM 747 C C . TYR A 1 96 ? 3.237 -1.316 5.462 1.00 69.50 96 TYR A C 1
ATOM 749 O O . TYR A 1 96 ? 3.454 -1.976 6.476 1.00 69.50 96 TYR A O 1
ATOM 757 N N . LEU A 1 97 ? 2.194 -0.480 5.339 1.00 68.44 97 LEU A N 1
ATOM 758 C CA . LEU A 1 97 ? 1.102 -0.413 6.322 1.00 68.44 97 LEU A CA 1
ATOM 759 C C . LEU A 1 97 ? 0.480 -1.796 6.508 1.00 68.44 97 LEU A C 1
ATOM 761 O O . LEU A 1 97 ? 0.317 -2.271 7.624 1.00 68.44 97 LEU A O 1
ATOM 765 N N . ALA A 1 98 ? 0.230 -2.498 5.401 1.00 68.31 98 ALA A N 1
ATOM 766 C CA . ALA A 1 98 ? -0.322 -3.842 5.449 1.00 68.31 98 ALA A CA 1
ATOM 767 C C . ALA A 1 98 ? 0.605 -4.857 6.153 1.00 68.31 98 ALA A C 1
ATOM 769 O O . ALA A 1 98 ? 0.111 -5.869 6.652 1.00 68.31 98 ALA A O 1
ATOM 770 N N . GLN A 1 99 ? 1.918 -4.603 6.195 1.00 70.06 99 GLN A N 1
ATOM 771 C CA . GLN A 1 99 ? 2.931 -5.443 6.848 1.00 70.06 99 GLN A CA 1
ATOM 772 C C . GLN A 1 99 ? 3.422 -4.914 8.207 1.00 70.06 99 GLN 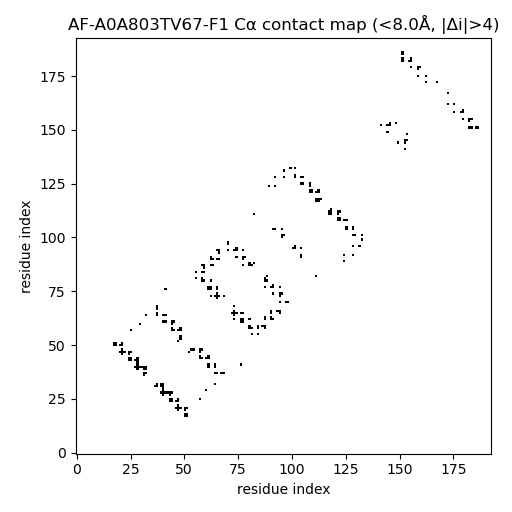A C 1
ATOM 774 O O . GLN A 1 99 ? 4.392 -5.453 8.735 1.00 70.06 99 GLN A O 1
ATOM 779 N N . GLU A 1 100 ? 2.815 -3.855 8.750 1.00 73.31 100 GLU A N 1
ATOM 780 C CA . GLU A 1 100 ? 3.156 -3.280 10.066 1.00 73.31 100 GLU A CA 1
ATOM 781 C C . GLU A 1 100 ? 4.614 -2.792 10.192 1.00 73.31 100 GLU A C 1
ATOM 783 O O . GLU A 1 100 ? 5.154 -2.561 11.273 1.00 73.31 100 GLU A O 1
ATOM 788 N N . GLN A 1 101 ? 5.290 -2.581 9.061 1.00 75.50 101 GLN A N 1
ATOM 789 C CA . GLN A 1 101 ? 6.689 -2.154 9.014 1.00 75.50 101 GLN A CA 1
ATOM 790 C C . GLN A 1 101 ? 6.804 -0.620 8.942 1.00 75.50 101 GLN A C 1
ATOM 792 O O . GLN A 1 101 ? 7.491 -0.066 8.079 1.00 75.50 101 GLN A O 1
ATOM 797 N N . TYR A 1 102 ? 6.160 0.075 9.883 1.00 73.94 102 TYR A N 1
ATOM 798 C CA . TYR A 1 102 ? 6.026 1.542 9.926 1.00 73.94 102 TYR A CA 1
ATOM 799 C C . TYR A 1 102 ? 7.366 2.282 9.922 1.00 73.94 102 TYR A C 1
ATOM 801 O O . TYR A 1 102 ? 7.576 3.243 9.177 1.00 73.94 102 TYR A O 1
ATOM 809 N N . ARG A 1 103 ? 8.324 1.788 10.715 1.00 77.75 103 ARG A N 1
ATOM 810 C CA . ARG A 1 103 ? 9.632 2.431 10.898 1.00 77.75 103 ARG A CA 1
ATOM 811 C C . ARG A 1 103 ? 10.409 2.564 9.587 1.00 77.75 103 ARG A C 1
ATOM 813 O O . ARG A 1 103 ? 11.000 3.610 9.337 1.00 77.75 103 ARG A O 1
ATOM 820 N N . LYS A 1 104 ? 10.400 1.522 8.746 1.00 76.38 104 LYS A N 1
ATOM 821 C CA . LYS A 1 104 ? 11.156 1.509 7.481 1.00 76.38 104 LYS A CA 1
ATOM 822 C C . LYS A 1 104 ? 10.588 2.507 6.474 1.00 76.38 104 LYS A C 1
ATOM 824 O O . LYS A 1 104 ? 11.356 3.192 5.802 1.00 76.38 104 LYS A O 1
ATOM 829 N N . VAL A 1 105 ? 9.261 2.621 6.405 1.00 75.94 105 VAL A N 1
ATOM 830 C CA . VAL A 1 105 ? 8.574 3.599 5.546 1.00 75.94 105 VAL A CA 1
ATOM 831 C C . VAL A 1 105 ? 8.937 5.013 5.947 1.00 75.94 105 VAL A C 1
ATOM 833 O O . VAL A 1 105 ? 9.341 5.802 5.098 1.00 75.94 105 VAL A O 1
ATOM 836 N N . ARG A 1 106 ? 8.850 5.309 7.248 1.00 78.00 106 ARG A N 1
ATOM 837 C CA . ARG A 1 106 ? 9.100 6.649 7.776 1.00 78.00 106 ARG A CA 1
ATOM 838 C C . ARG A 1 106 ? 10.502 7.129 7.434 1.00 78.00 106 ARG A C 1
ATOM 840 O O . ARG A 1 106 ? 10.648 8.211 6.882 1.00 78.00 106 ARG A O 1
ATOM 847 N N . THR A 1 107 ? 11.520 6.296 7.676 1.00 80.69 107 THR A N 1
ATOM 848 C CA . THR A 1 107 ? 12.915 6.609 7.318 1.00 80.69 107 THR A CA 1
ATOM 849 C C . THR A 1 107 ? 13.083 6.867 5.819 1.00 80.69 107 THR A C 1
ATOM 851 O O . THR A 1 107 ? 13.849 7.740 5.416 1.00 80.69 107 THR A O 1
ATOM 854 N N . ARG A 1 108 ? 12.357 6.128 4.975 1.00 75.38 108 ARG A N 1
ATOM 855 C CA . ARG A 1 108 ? 12.416 6.290 3.521 1.00 75.38 108 ARG A CA 1
ATOM 856 C C . ARG A 1 108 ? 11.754 7.585 3.055 1.00 75.38 108 ARG A C 1
ATOM 858 O O . ARG A 1 108 ? 12.325 8.294 2.232 1.00 75.38 108 ARG A O 1
ATOM 865 N N . PHE A 1 109 ? 10.577 7.903 3.586 1.00 76.81 109 PHE A N 1
ATOM 866 C CA . PHE A 1 109 ? 9.863 9.139 3.276 1.00 76.81 109 PHE A CA 1
ATOM 867 C C . PHE A 1 109 ? 10.603 10.367 3.806 1.00 76.81 109 PHE A C 1
ATOM 869 O O . PHE A 1 109 ? 10.708 11.346 3.077 1.00 76.81 109 PHE A O 1
ATOM 876 N N . THR A 1 110 ? 11.187 10.325 5.010 1.00 78.81 110 THR A N 1
ATOM 877 C CA . THR A 1 110 ? 12.004 11.440 5.520 1.00 78.81 110 THR A CA 1
ATOM 878 C C . THR A 1 110 ? 13.249 11.673 4.677 1.00 78.81 110 THR A C 1
ATOM 880 O O . THR A 1 110 ? 13.516 12.814 4.310 1.00 78.81 110 THR A O 1
ATOM 883 N N . PHE A 1 111 ? 13.965 10.616 4.281 1.00 76.81 111 PHE A N 1
ATOM 884 C CA . PHE A 1 111 ? 15.083 10.747 3.342 1.00 76.81 111 PHE A CA 1
ATOM 885 C C . PHE A 1 111 ? 14.652 11.438 2.037 1.00 76.81 111 PHE A C 1
ATOM 887 O O . PHE A 1 111 ? 15.314 12.363 1.569 1.00 76.81 111 PHE A O 1
ATOM 894 N N . G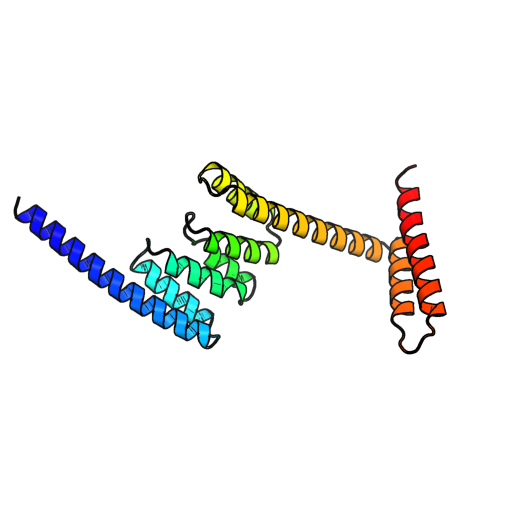LN A 1 112 ? 13.498 11.050 1.490 1.00 70.88 112 GLN A N 1
ATOM 895 C CA . GLN A 1 112 ? 12.967 11.620 0.255 1.00 70.88 112 GLN A CA 1
ATOM 896 C C . GLN A 1 112 ? 12.526 13.089 0.398 1.00 70.88 112 GLN A C 1
ATOM 898 O O . GLN A 1 112 ? 12.735 13.873 -0.526 1.00 70.88 112 GLN A O 1
ATOM 903 N N . ILE A 1 113 ? 11.957 13.477 1.547 1.00 74.56 113 ILE A N 1
ATOM 904 C CA . ILE A 1 113 ? 11.611 14.874 1.876 1.00 74.56 113 ILE A CA 1
ATOM 905 C C . ILE A 1 113 ? 12.855 15.759 1.843 1.00 74.56 113 ILE A C 1
ATOM 907 O O . ILE A 1 113 ? 12.805 16.868 1.321 1.00 74.56 113 ILE A O 1
ATOM 911 N N . HIS A 1 114 ? 13.965 15.272 2.402 1.00 72.31 114 HIS A N 1
ATOM 912 C CA . HIS A 1 114 ? 15.214 16.027 2.449 1.00 72.31 114 HIS A CA 1
ATOM 913 C C . HIS A 1 114 ? 15.922 16.083 1.090 1.00 72.31 114 HIS A C 1
ATOM 915 O O . HIS A 1 114 ? 16.558 17.086 0.779 1.00 72.31 114 HIS A O 1
ATOM 921 N N . ALA A 1 115 ? 15.808 15.030 0.277 1.00 71.38 115 ALA A N 1
ATOM 922 C CA . ALA A 1 115 ? 16.475 14.943 -1.019 1.00 71.38 115 ALA A CA 1
ATOM 923 C C . ALA A 1 115 ? 15.729 15.657 -2.165 1.00 71.38 115 ALA A C 1
ATOM 925 O O . ALA A 1 115 ? 16.358 16.022 -3.158 1.00 71.38 115 ALA A O 1
ATOM 926 N N . TYR A 1 116 ? 14.409 15.866 -2.065 1.00 65.69 116 TYR A N 1
ATOM 927 C CA . TYR A 1 116 ? 13.593 16.389 -3.168 1.00 65.69 116 TYR A CA 1
ATOM 928 C C . TYR A 1 116 ? 12.599 17.469 -2.715 1.00 65.69 116 TYR A C 1
ATOM 930 O O . TYR A 1 116 ? 12.009 17.389 -1.646 1.00 65.69 116 TYR A O 1
ATOM 938 N N . SER A 1 117 ? 12.294 18.424 -3.604 1.00 66.19 117 SER A N 1
ATOM 939 C CA . SER A 1 117 ? 11.338 19.538 -3.397 1.00 66.19 117 SER A CA 1
ATOM 940 C C . SER A 1 117 ? 9.850 19.113 -3.271 1.00 66.19 117 SER A C 1
ATOM 942 O O . SER A 1 117 ? 8.927 19.899 -3.456 1.00 66.19 117 SER A O 1
ATOM 944 N N . SER A 1 118 ? 9.574 17.842 -2.964 1.00 63.72 118 SER A N 1
ATOM 945 C CA . SER A 1 118 ? 8.222 17.263 -2.831 1.00 63.72 118 SER A CA 1
ATOM 946 C C . SER A 1 118 ? 7.851 16.970 -1.369 1.00 63.72 118 SER A C 1
ATOM 948 O O . SER A 1 118 ? 7.120 16.026 -1.072 1.00 63.72 118 SER A O 1
ATOM 950 N N . ALA A 1 119 ? 8.327 17.815 -0.449 1.00 68.38 119 ALA A N 1
ATOM 951 C CA . ALA A 1 119 ? 8.165 17.664 0.997 1.00 68.38 119 ALA A CA 1
ATOM 952 C C . ALA A 1 119 ? 6.704 17.471 1.443 1.00 68.38 119 ALA A C 1
ATOM 954 O O . ALA A 1 119 ? 6.419 16.607 2.264 1.00 68.38 119 ALA A O 1
ATOM 955 N N . CYS A 1 120 ? 5.759 18.221 0.867 1.00 69.81 120 CYS A N 1
ATOM 956 C CA . CYS A 1 120 ? 4.352 18.192 1.285 1.00 69.81 120 CYS A CA 1
ATOM 957 C C . CYS A 1 120 ? 3.698 16.801 1.137 1.00 69.81 120 CYS A C 1
ATOM 959 O O . CYS A 1 120 ? 3.007 16.339 2.046 1.00 69.81 120 CYS A O 1
ATOM 961 N N . VAL A 1 121 ? 3.954 16.098 0.027 1.00 69.12 121 VAL A N 1
ATOM 962 C CA . VAL A 1 121 ? 3.326 14.793 -0.258 1.00 69.12 121 VAL A CA 1
ATOM 963 C C . VAL A 1 121 ? 3.820 13.722 0.714 1.00 69.12 121 VAL A C 1
ATOM 965 O O . VAL A 1 121 ? 3.023 12.962 1.261 1.00 69.12 121 VAL A O 1
ATOM 968 N N . TYR A 1 122 ? 5.126 13.688 0.973 1.00 70.50 122 TYR A N 1
ATOM 969 C CA . TYR A 1 122 ? 5.728 12.708 1.878 1.00 70.50 122 TYR A CA 1
ATOM 970 C C . TYR A 1 122 ? 5.501 13.039 3.352 1.00 70.50 122 TYR A C 1
ATOM 972 O O . TYR A 1 122 ? 5.347 12.120 4.152 1.00 70.50 122 TYR A O 1
ATOM 980 N N . SER A 1 123 ? 5.420 14.321 3.724 1.00 75.94 123 SER A N 1
ATOM 981 C CA . SER A 1 123 ? 5.010 14.719 5.074 1.00 75.94 123 SER A CA 1
ATOM 982 C C . SER A 1 123 ? 3.588 14.247 5.369 1.00 75.94 123 SER A C 1
ATOM 984 O O . SER A 1 123 ? 3.351 13.650 6.416 1.00 75.94 123 SER A O 1
ATOM 986 N N . ARG A 1 124 ? 2.656 14.419 4.419 1.00 77.19 124 ARG A N 1
ATOM 987 C CA . ARG A 1 124 ? 1.291 13.891 4.547 1.00 77.19 124 ARG A CA 1
ATOM 988 C C . ARG A 1 124 ? 1.276 12.363 4.644 1.00 77.19 124 ARG A C 1
ATOM 990 O O . ARG A 1 124 ? 0.605 11.823 5.516 1.00 77.19 124 ARG A O 1
ATOM 997 N N . ALA A 1 125 ? 2.051 11.676 3.806 1.00 74.00 125 ALA A N 1
ATOM 998 C CA . ALA A 1 125 ? 2.154 10.218 3.854 1.00 74.00 125 ALA A CA 1
ATOM 999 C C . ALA A 1 125 ? 2.741 9.712 5.189 1.00 74.00 125 ALA A C 1
ATOM 1001 O O . ALA A 1 125 ? 2.266 8.715 5.723 1.00 74.00 125 ALA A O 1
ATOM 1002 N N . ASN A 1 126 ? 3.721 10.414 5.771 1.00 77.19 126 ASN A N 1
ATOM 1003 C CA . ASN A 1 126 ? 4.246 10.105 7.106 1.00 77.19 126 ASN A CA 1
ATOM 1004 C C . ASN A 1 126 ? 3.181 10.267 8.197 1.00 77.19 126 ASN A C 1
ATOM 1006 O O . ASN A 1 126 ? 3.061 9.396 9.052 1.00 77.19 126 ASN A O 1
ATOM 1010 N N . MET A 1 127 ? 2.369 11.328 8.143 1.00 78.44 127 MET A N 1
ATOM 1011 C CA . MET A 1 127 ? 1.269 11.514 9.096 1.00 78.44 127 MET A CA 1
ATOM 1012 C C . MET A 1 127 ? 0.231 10.388 9.012 1.00 78.44 127 MET A C 1
ATOM 1014 O O . MET A 1 127 ? -0.271 9.941 10.040 1.00 78.44 127 MET A O 1
ATOM 1018 N N . GLU A 1 128 ? -0.087 9.909 7.806 1.00 77.00 128 GLU A N 1
ATOM 1019 C CA . GLU A 1 128 ? -0.989 8.765 7.617 1.00 77.00 128 GLU A CA 1
ATOM 1020 C C . GLU A 1 128 ? -0.400 7.475 8.211 1.00 77.00 128 GLU A C 1
ATOM 1022 O O . GLU A 1 128 ? -1.114 6.729 8.882 1.00 77.00 128 GLU A O 1
ATOM 1027 N N . VAL A 1 129 ? 0.907 7.251 8.028 1.00 79.81 129 VAL A N 1
ATOM 1028 C CA . VAL A 1 129 ? 1.646 6.122 8.618 1.00 79.81 129 VAL A CA 1
ATOM 1029 C C . VAL A 1 129 ? 1.636 6.176 10.144 1.00 79.81 129 VAL A C 1
ATOM 1031 O O . VAL A 1 129 ? 1.361 5.165 10.786 1.00 79.81 129 VAL A O 1
ATOM 1034 N N . ASP A 1 130 ? 1.882 7.347 10.726 1.00 79.00 130 ASP A N 1
ATOM 1035 C CA . ASP A 1 130 ? 1.886 7.528 12.179 1.00 79.00 130 ASP A CA 1
ATOM 1036 C C . ASP A 1 130 ? 0.480 7.367 12.779 1.00 79.00 130 ASP A C 1
ATOM 1038 O O . ASP A 1 130 ? 0.323 6.781 13.853 1.00 79.00 130 ASP A O 1
ATOM 1042 N N . ALA A 1 131 ? -0.556 7.837 12.077 1.00 79.38 131 ALA A N 1
ATOM 1043 C CA . ALA A 1 131 ? -1.944 7.661 12.490 1.00 79.38 131 ALA A CA 1
ATOM 1044 C C . ALA A 1 131 ? -2.376 6.185 12.467 1.00 79.38 131 ALA A C 1
ATOM 1046 O O . ALA A 1 131 ? -3.072 5.747 13.381 1.00 79.38 131 ALA A O 1
ATOM 1047 N N . GLU A 1 132 ? -1.967 5.418 11.453 1.00 76.44 132 GLU A N 1
ATOM 1048 C CA . GLU A 1 132 ? -2.264 3.983 11.368 1.00 76.44 132 GLU A CA 1
ATOM 1049 C C . GLU A 1 132 ? -1.499 3.176 12.427 1.00 76.44 132 GLU A C 1
ATOM 1051 O O . GLU A 1 132 ? -2.094 2.339 13.102 1.00 76.44 132 GLU A O 1
ATOM 1056 N N . GLU A 1 133 ? -0.214 3.474 12.654 1.00 80.75 133 GLU A N 1
ATOM 1057 C CA . GLU A 1 133 ? 0.569 2.835 13.722 1.00 80.75 133 GLU A CA 1
ATOM 1058 C C . GLU A 1 133 ? -0.056 3.099 15.100 1.00 80.75 133 GLU A C 1
ATOM 1060 O O . GLU A 1 133 ? -0.134 2.202 15.942 1.00 80.75 133 GLU A O 1
ATOM 1065 N N . LYS A 1 134 ? -0.539 4.326 15.332 1.00 79.62 134 LYS A N 1
ATOM 1066 C CA . LYS A 1 134 ? -1.260 4.670 16.558 1.00 79.62 134 LYS A CA 1
ATOM 1067 C C . LYS A 1 134 ? -2.560 3.871 16.688 1.00 79.62 134 LYS A C 1
ATOM 1069 O O . LYS A 1 134 ? -2.770 3.287 17.747 1.00 79.62 134 LYS A O 1
ATOM 1074 N N . ARG A 1 135 ? -3.379 3.797 15.627 1.00 77.69 135 ARG A N 1
ATOM 1075 C CA . ARG A 1 135 ? -4.618 2.996 15.608 1.00 77.69 135 ARG A CA 1
ATOM 1076 C C . ARG A 1 135 ? -4.351 1.540 15.979 1.00 77.69 135 ARG A C 1
ATOM 1078 O O . ARG A 1 135 ? -5.006 1.018 16.872 1.00 77.69 135 ARG A O 1
ATOM 1085 N N . GLN A 1 136 ? -3.346 0.918 15.366 1.00 78.56 136 GLN A N 1
ATOM 1086 C CA . GLN A 1 136 ? -3.002 -0.469 15.671 1.00 78.56 136 GLN A CA 1
ATOM 1087 C C . GLN A 1 136 ? -2.513 -0.670 17.103 1.00 78.56 136 GLN A C 1
ATOM 1089 O O . GLN A 1 136 ? -2.887 -1.646 17.742 1.00 78.56 136 GLN A O 1
ATOM 1094 N N . ARG A 1 137 ? -1.689 0.239 17.639 1.00 80.12 137 ARG A N 1
ATOM 1095 C CA . ARG A 1 137 ? -1.252 0.149 19.043 1.00 80.12 137 ARG A CA 1
ATOM 1096 C C . ARG A 1 137 ? -2.420 0.295 20.010 1.00 80.12 137 ARG A C 1
ATOM 1098 O O . ARG A 1 137 ? -2.451 -0.395 21.024 1.00 80.12 137 ARG A O 1
ATOM 1105 N N . GLU A 1 138 ? -3.354 1.195 19.718 1.00 79.81 138 GLU A N 1
ATOM 1106 C CA . GLU A 1 138 ? -4.565 1.380 20.519 1.00 79.81 138 GLU A CA 1
ATOM 1107 C C . GLU A 1 138 ? -5.459 0.139 20.458 1.00 79.81 138 GLU A C 1
ATOM 1109 O O . GLU A 1 138 ? -5.909 -0.327 21.501 1.00 79.81 138 GLU A O 1
ATOM 1114 N N . GLU A 1 139 ? -5.641 -0.449 19.275 1.00 78.94 139 GLU A N 1
ATOM 1115 C CA . GLU A 1 139 ? -6.389 -1.694 19.082 1.00 78.94 139 GLU A CA 1
ATOM 1116 C C . GLU A 1 139 ? -5.726 -2.880 19.795 1.00 78.94 139 GLU A C 1
ATOM 1118 O O . GLU A 1 139 ? -6.388 -3.610 20.530 1.00 78.94 139 GLU A O 1
ATOM 1123 N N . GLN A 1 140 ? -4.407 -3.033 19.664 1.00 76.88 140 GLN A N 1
ATOM 1124 C CA . GLN A 1 140 ? -3.642 -4.080 20.340 1.00 76.88 140 GLN A CA 1
ATOM 1125 C C . GLN A 1 140 ? -3.689 -3.910 21.863 1.00 76.88 140 GLN A C 1
ATOM 1127 O O . GLN A 1 140 ? -3.927 -4.872 22.587 1.00 76.88 140 GLN A O 1
ATOM 1132 N N . SER A 1 141 ? -3.542 -2.681 22.365 1.00 76.75 141 SER A N 1
ATOM 1133 C CA . SER A 1 141 ? -3.663 -2.396 23.796 1.00 76.75 141 SER A CA 1
ATOM 1134 C C . SER A 1 141 ? -5.083 -2.644 24.312 1.00 76.75 141 SER A C 1
ATOM 1136 O O . SER A 1 141 ? -5.247 -3.158 25.419 1.00 76.75 141 SER A O 1
ATOM 1138 N N . ALA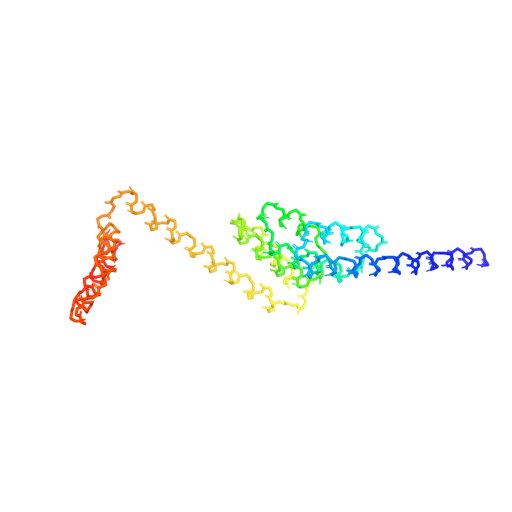 A 1 142 ? -6.111 -2.319 23.522 1.00 72.31 142 ALA A N 1
ATOM 1139 C CA . ALA A 1 142 ? -7.500 -2.625 23.848 1.00 72.31 142 ALA A CA 1
ATOM 1140 C C . ALA A 1 142 ? -7.742 -4.141 23.891 1.00 72.31 142 ALA A C 1
ATOM 1142 O O . ALA A 1 142 ? -8.380 -4.631 24.825 1.00 72.31 142 ALA A O 1
ATOM 1143 N N . LYS A 1 143 ? -7.171 -4.889 22.942 1.00 73.38 143 LYS A N 1
ATOM 1144 C CA . LYS A 1 143 ? -7.227 -6.352 22.896 1.00 73.38 143 LYS A CA 1
ATOM 1145 C C . LYS A 1 143 ? -6.533 -6.988 24.099 1.00 73.38 143 LYS A C 1
ATOM 1147 O O . LYS A 1 143 ? -7.128 -7.821 24.770 1.00 73.38 143 LYS A O 1
ATOM 1152 N N . GLU A 1 144 ? -5.332 -6.538 24.448 1.00 73.56 144 GLU A N 1
ATOM 1153 C CA . GLU A 1 144 ? -4.613 -7.000 25.641 1.00 73.56 144 GLU A CA 1
ATOM 1154 C C . GLU A 1 144 ? -5.351 -6.636 26.935 1.00 73.56 144 GLU A C 1
ATOM 1156 O O . GLU A 1 144 ? -5.394 -7.425 27.876 1.00 73.56 144 GLU A O 1
ATOM 1161 N N . ALA A 1 145 ? -5.965 -5.451 27.012 1.00 72.31 145 ALA A N 1
ATOM 1162 C CA . ALA A 1 145 ? -6.789 -5.058 28.154 1.00 72.31 145 ALA A CA 1
ATOM 1163 C C . ALA A 1 145 ? -8.032 -5.951 28.305 1.00 72.31 145 ALA A C 1
ATOM 1165 O O . ALA A 1 145 ? -8.423 -6.264 29.430 1.00 72.31 145 ALA A O 1
ATOM 1166 N N . PHE A 1 146 ? -8.622 -6.376 27.188 1.00 68.38 146 PHE A N 1
ATOM 1167 C CA . PHE A 1 146 ? -9.725 -7.329 27.163 1.00 68.38 146 PHE A CA 1
ATOM 1168 C C . PHE A 1 146 ? -9.272 -8.737 27.578 1.00 68.38 146 PHE A C 1
ATOM 1170 O O . PHE A 1 146 ? -9.848 -9.316 28.496 1.00 68.38 146 PHE A O 1
ATOM 1177 N N . GLU A 1 147 ? -8.201 -9.257 26.971 1.00 69.06 147 GLU A N 1
ATOM 1178 C CA . GLU A 1 147 ? -7.652 -10.593 27.255 1.00 69.06 147 GLU A CA 1
ATOM 1179 C C . GLU A 1 147 ? -7.104 -10.713 28.686 1.00 69.06 147 GLU A C 1
ATOM 1181 O O . GLU A 1 147 ? -7.255 -11.752 29.323 1.00 69.06 147 GLU A O 1
ATOM 1186 N N . SER A 1 148 ? -6.532 -9.636 29.236 1.00 67.31 148 SER A N 1
ATOM 1187 C CA . SER A 1 148 ? -6.094 -9.570 30.642 1.00 67.31 148 SER A CA 1
ATOM 1188 C C . SER A 1 148 ? -7.243 -9.421 31.646 1.00 67.31 148 SER A C 1
ATOM 1190 O O . SER A 1 148 ? -6.997 -9.354 32.850 1.00 67.31 148 SER A O 1
ATOM 1192 N N . GLY A 1 149 ? -8.497 -9.362 31.182 1.00 63.44 149 GLY A N 1
ATOM 1193 C CA . GLY A 1 149 ? -9.676 -9.332 32.043 1.00 63.44 149 GLY A CA 1
ATOM 1194 C C . GLY A 1 149 ? -9.870 -8.017 32.800 1.00 63.44 149 GLY A C 1
ATOM 1195 O O . GLY A 1 149 ? -10.544 -8.002 33.832 1.00 63.44 149 GLY A O 1
ATOM 1196 N N . LYS A 1 150 ? -9.297 -6.897 32.329 1.00 69.25 150 LYS A N 1
ATOM 1197 C CA . LYS A 1 150 ? -9.522 -5.590 32.968 1.00 69.25 150 LYS A CA 1
ATOM 1198 C C . LYS A 1 150 ? -11.010 -5.248 32.918 1.00 69.25 150 LYS A C 1
ATOM 1200 O O . LYS A 1 150 ? -11.602 -5.166 31.841 1.00 69.25 150 LYS A O 1
ATOM 1205 N N . SER A 1 151 ? -11.599 -5.006 34.091 1.00 64.88 151 SER A N 1
ATOM 1206 C CA . SER A 1 151 ? -13.056 -4.907 34.265 1.00 64.88 151 SER A CA 1
ATOM 1207 C C . SER A 1 151 ? -13.714 -3.865 33.358 1.00 64.88 151 SER A C 1
ATOM 1209 O O . SER A 1 151 ? -14.794 -4.116 32.834 1.00 64.88 151 SER A O 1
ATOM 1211 N N . ALA A 1 152 ? -13.056 -2.731 33.106 1.00 65.94 152 ALA A N 1
ATOM 1212 C CA . ALA A 1 152 ? -13.594 -1.683 32.246 1.00 65.94 152 ALA A CA 1
ATOM 1213 C C . ALA A 1 152 ? -13.635 -2.081 30.758 1.00 65.94 152 ALA A C 1
ATOM 1215 O O . ALA A 1 152 ? -14.645 -1.853 30.099 1.00 65.94 152 ALA A O 1
ATOM 1216 N N . ALA A 1 153 ? -12.589 -2.730 30.233 1.00 65.06 153 ALA A N 1
ATOM 1217 C CA . ALA A 1 153 ? -12.551 -3.183 28.838 1.00 65.06 153 ALA A CA 1
ATOM 1218 C C . ALA A 1 153 ? -13.560 -4.317 28.588 1.00 65.06 153 ALA A C 1
ATOM 1220 O O . ALA A 1 153 ? -14.297 -4.300 27.599 1.00 65.06 153 ALA A O 1
ATOM 1221 N N . VAL A 1 154 ? -13.656 -5.266 29.525 1.00 68.69 154 VAL A N 1
ATOM 1222 C CA . VAL A 1 154 ? -14.650 -6.350 29.484 1.00 68.69 154 VAL A CA 1
ATOM 1223 C C . VAL A 1 154 ? -16.077 -5.793 29.601 1.00 68.69 154 VAL A C 1
ATOM 1225 O O . VAL A 1 154 ? -16.954 -6.205 28.845 1.00 68.69 154 VAL A O 1
ATOM 1228 N N . SER A 1 155 ? -16.302 -4.801 30.470 1.00 74.50 155 SER A N 1
ATOM 1229 C CA . SER A 1 155 ? -17.602 -4.133 30.645 1.00 74.50 155 SER A CA 1
ATOM 1230 C C . SER A 1 155 ? -18.062 -3.397 29.381 1.00 74.50 155 SER A C 1
ATOM 1232 O O . SER A 1 155 ? -19.199 -3.575 28.942 1.00 74.50 155 SER A O 1
ATOM 1234 N N . VAL A 1 156 ? -17.172 -2.631 28.738 1.00 81.56 156 VAL A N 1
ATOM 1235 C CA . VAL A 1 156 ? -17.470 -1.934 27.473 1.00 81.56 156 VAL A CA 1
ATOM 1236 C C . VAL A 1 156 ? -17.834 -2.931 26.370 1.00 81.56 156 VAL A C 1
ATOM 1238 O O . VAL A 1 156 ? -18.827 -2.738 25.671 1.00 81.56 156 VAL A O 1
ATOM 1241 N N . SER A 1 157 ? -17.085 -4.028 26.257 1.00 78.88 157 SER A N 1
ATOM 1242 C CA . SER A 1 157 ? -17.327 -5.077 25.256 1.00 78.88 157 SER A CA 1
ATOM 1243 C C . SER A 1 157 ? -18.698 -5.742 25.443 1.00 78.88 157 SER A C 1
ATOM 1245 O O . SER A 1 157 ? -19.479 -5.839 24.500 1.00 78.88 157 SER A O 1
ATOM 1247 N N . GLN A 1 158 ? -19.034 -6.120 26.680 1.00 76.25 158 GLN A N 1
ATOM 1248 C CA . GLN A 1 158 ? -20.329 -6.718 27.027 1.00 76.25 158 GLN A CA 1
ATOM 1249 C C . GLN A 1 158 ? -21.506 -5.752 26.816 1.00 76.25 158 GLN A C 1
ATOM 1251 O O . GLN A 1 158 ? -22.604 -6.170 26.441 1.00 76.25 158 GLN A O 1
ATOM 1256 N N . LEU A 1 159 ? -21.308 -4.455 27.071 1.00 79.94 159 LEU A N 1
ATOM 1257 C CA . LEU A 1 159 ? -22.321 -3.426 26.822 1.00 79.94 159 LEU A CA 1
ATOM 1258 C C . LEU A 1 159 ? -22.582 -3.237 25.324 1.00 79.94 159 LEU A C 1
ATOM 1260 O O . LEU A 1 159 ? -23.744 -3.139 24.929 1.00 79.94 159 LEU A O 1
ATOM 1264 N N . LEU A 1 160 ? -21.533 -3.229 24.496 1.00 86.25 160 LEU A N 1
ATOM 1265 C CA . LEU A 1 160 ? -21.663 -3.174 23.036 1.00 86.25 160 LEU A CA 1
ATOM 1266 C C . LEU A 1 160 ? -22.405 -4.398 22.489 1.00 86.25 160 LEU A C 1
ATOM 1268 O O . LEU A 1 160 ? -23.287 -4.249 21.647 1.00 86.25 160 LEU A O 1
ATOM 1272 N N . GLU A 1 161 ? -22.112 -5.589 23.011 1.00 86.12 161 GLU A N 1
ATOM 1273 C CA . GLU A 1 161 ? -22.796 -6.823 22.619 1.00 86.12 161 GLU A CA 1
ATOM 1274 C C . GLU A 1 161 ? -24.298 -6.763 22.944 1.00 86.12 161 GLU A C 1
ATOM 1276 O O . GLU A 1 161 ? -25.133 -7.035 22.081 1.00 86.12 161 GLU A O 1
ATOM 1281 N N . LYS A 1 162 ? -24.668 -6.287 24.141 1.00 82.44 162 LYS A N 1
ATOM 1282 C CA . LYS A 1 162 ? -26.077 -6.059 24.514 1.00 82.44 162 LYS A CA 1
ATOM 1283 C C . LYS A 1 162 ? -26.758 -5.025 23.611 1.00 82.44 162 LYS A C 1
ATOM 1285 O O . LYS A 1 162 ? -27.909 -5.216 23.225 1.00 82.44 162 LYS A O 1
ATOM 1290 N N . LEU A 1 163 ? -26.048 -3.959 23.243 1.00 87.06 163 LEU A N 1
ATOM 1291 C CA . LEU A 1 163 ? -26.554 -2.913 22.352 1.00 87.06 163 LEU A CA 1
ATOM 1292 C C . LEU A 1 163 ? -26.669 -3.348 20.888 1.00 87.06 163 LEU A C 1
ATOM 1294 O O . LEU A 1 163 ? -27.369 -2.685 20.131 1.00 87.06 163 LEU A O 1
ATOM 1298 N N . SER A 1 164 ? -26.048 -4.459 20.486 1.00 89.81 164 SER A N 1
ATOM 1299 C CA . SER A 1 164 ? -26.185 -5.003 19.128 1.00 89.81 164 SER A CA 1
ATOM 1300 C C . SER A 1 164 ? -27.555 -5.643 18.852 1.00 89.81 164 SER A C 1
ATOM 1302 O O . SER A 1 164 ? -27.870 -5.939 17.700 1.00 89.81 164 SER A O 1
ATOM 1304 N N . ALA A 1 165 ? -28.386 -5.844 19.884 1.00 85.50 165 ALA A N 1
ATOM 1305 C CA . ALA A 1 165 ? -29.695 -6.469 19.741 1.00 85.50 165 ALA A CA 1
ATOM 1306 C C . ALA A 1 165 ? -30.626 -5.639 18.824 1.00 85.50 165 ALA A C 1
ATOM 1308 O O . ALA A 1 165 ? -30.856 -4.455 19.112 1.00 85.50 165 ALA A O 1
ATOM 1309 N N . PRO A 1 166 ? -31.198 -6.239 17.759 1.00 85.75 166 PRO A N 1
ATOM 1310 C CA . PRO A 1 166 ? -32.191 -5.569 16.924 1.00 85.75 166 PRO A CA 1
ATOM 1311 C C . PRO A 1 166 ? -33.520 -5.363 17.677 1.00 85.75 166 PRO A C 1
ATOM 1313 O O . PRO A 1 166 ? -33.771 -5.980 18.717 1.00 85.75 166 PRO A O 1
ATOM 1316 N N . ASP A 1 167 ? -34.363 -4.467 17.154 1.00 86.44 167 ASP A N 1
ATOM 1317 C CA . ASP A 1 167 ? -35.734 -4.192 17.620 1.00 86.44 167 ASP A CA 1
ATOM 1318 C C . ASP A 1 167 ? -35.867 -3.683 19.067 1.00 86.44 167 ASP A C 1
ATOM 1320 O O . ASP A 1 167 ? -36.813 -4.008 19.792 1.00 86.44 167 ASP A O 1
ATOM 1324 N N . LYS A 1 168 ? -34.924 -2.847 19.517 1.00 90.75 168 LYS A N 1
ATOM 1325 C CA . LYS A 1 168 ? -35.021 -2.153 20.810 1.00 90.75 168 LYS A CA 1
ATOM 1326 C C . LYS A 1 168 ? -35.542 -0.729 20.659 1.00 90.75 168 LYS A C 1
ATOM 1328 O O . LYS A 1 168 ? -35.455 -0.101 19.608 1.00 90.75 168 LYS A O 1
ATOM 1333 N N . THR A 1 169 ? -36.105 -0.204 21.743 1.00 90.81 169 THR A N 1
ATOM 1334 C CA . THR A 1 169 ? -36.635 1.161 21.765 1.00 90.81 169 THR A CA 1
ATOM 1335 C C . THR A 1 169 ? -35.499 2.194 21.779 1.00 90.81 169 THR A C 1
ATOM 1337 O O . THR A 1 169 ? -34.422 1.917 22.311 1.00 90.81 169 THR A O 1
ATOM 1340 N N . PRO A 1 170 ? -35.723 3.427 21.289 1.00 89.50 170 PRO A N 1
ATOM 1341 C CA . PRO A 1 170 ? -34.715 4.492 21.351 1.00 89.50 170 PRO A CA 1
ATOM 1342 C C . PRO A 1 170 ? -34.167 4.757 22.767 1.00 89.50 170 PRO A C 1
ATOM 1344 O O . PRO A 1 170 ? -32.985 5.054 22.933 1.00 89.50 170 PRO A O 1
ATOM 1347 N N . LEU A 1 171 ? -35.001 4.589 23.802 1.00 87.12 171 LEU A N 1
ATOM 1348 C CA . LEU A 1 171 ? -34.607 4.738 25.210 1.00 87.12 171 LEU A CA 1
ATOM 1349 C C . LEU A 1 171 ? -33.580 3.689 25.658 1.00 87.12 171 LEU A C 1
ATOM 1351 O O . LEU A 1 171 ? -32.695 4.005 26.451 1.00 87.12 171 LEU A O 1
ATOM 1355 N N . TYR A 1 172 ? -33.669 2.464 25.135 1.00 83.25 172 TYR A N 1
ATOM 1356 C CA . TYR A 1 172 ? -32.712 1.396 25.422 1.00 83.25 172 TYR A CA 1
ATOM 1357 C C . TYR A 1 172 ? -31.307 1.763 24.929 1.00 83.25 172 TYR A C 1
ATOM 1359 O O . TYR A 1 172 ? -30.344 1.713 25.696 1.00 83.25 172 TYR A O 1
ATOM 1367 N N . TYR A 1 173 ? -31.202 2.217 23.675 1.00 85.81 173 TYR A N 1
ATOM 1368 C CA . TYR A 1 173 ? -29.929 2.659 23.103 1.00 85.81 173 TYR A CA 1
ATOM 1369 C C . TYR A 1 173 ? -29.376 3.890 23.829 1.00 85.81 173 TYR A C 1
ATOM 1371 O O . TYR A 1 173 ? -28.188 3.935 24.144 1.00 85.81 173 TYR A O 1
ATOM 1379 N N . ALA A 1 174 ? -30.231 4.862 24.168 1.00 85.75 174 ALA A N 1
ATOM 1380 C CA . ALA A 1 174 ? -29.827 6.047 24.924 1.00 85.75 174 ALA A CA 1
ATOM 1381 C C . ALA A 1 174 ? -29.258 5.698 26.313 1.00 85.75 174 ALA A C 1
ATOM 1383 O O . ALA A 1 174 ? -28.241 6.258 26.725 1.00 85.75 174 ALA A O 1
ATOM 1384 N N . GLY A 1 175 ? -29.883 4.752 27.023 1.00 82.19 175 GLY A N 1
ATOM 1385 C CA . GLY A 1 175 ? -29.400 4.260 28.313 1.00 82.19 175 GLY A CA 1
ATOM 1386 C C 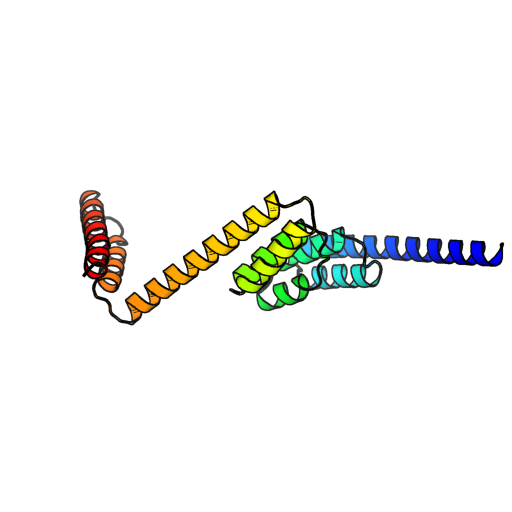. GLY A 1 175 ? -28.058 3.535 28.201 1.00 82.19 175 GLY A C 1
ATOM 1387 O O . GLY A 1 175 ? -27.130 3.836 28.950 1.00 82.19 175 GLY A O 1
ATOM 1388 N N . GLY A 1 176 ? -27.915 2.632 27.228 1.00 82.81 176 GLY A N 1
ATOM 1389 C CA .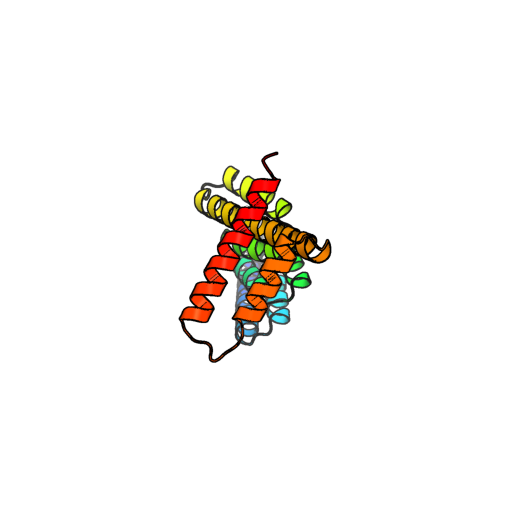 GLY A 1 176 ? -26.655 1.915 27.023 1.00 82.81 176 GLY A CA 1
ATOM 1390 C C . GLY A 1 176 ? -25.498 2.820 26.589 1.00 82.81 176 GLY A C 1
ATOM 1391 O O . GLY A 1 176 ? -24.385 2.646 27.079 1.00 82.81 176 GLY A O 1
ATOM 1392 N N . MET A 1 177 ? -25.745 3.837 25.754 1.00 86.56 177 MET A N 1
ATOM 1393 C CA . MET A 1 177 ? -24.722 4.827 25.379 1.00 86.56 177 MET A CA 1
ATOM 1394 C C . MET A 1 177 ? -24.238 5.666 26.576 1.00 86.56 177 MET A C 1
ATOM 1396 O O . MET A 1 177 ? -23.052 5.994 26.656 1.00 86.56 177 MET A O 1
ATOM 1400 N N . ARG A 1 178 ? -25.111 5.974 27.548 1.00 83.69 178 ARG A N 1
ATOM 1401 C CA . ARG A 1 178 ? -24.696 6.622 28.808 1.00 83.69 178 ARG A CA 1
ATOM 1402 C C . ARG A 1 178 ? -23.790 5.717 29.640 1.00 83.69 178 ARG A C 1
ATOM 1404 O O . ARG A 1 178 ? -22.722 6.156 30.053 1.00 83.69 178 ARG A O 1
ATOM 1411 N N . LEU A 1 179 ? -24.168 4.450 29.811 1.00 78.81 179 LEU A N 1
ATOM 1412 C CA . LEU A 1 179 ? -23.362 3.471 30.550 1.00 78.81 179 LEU A CA 1
ATOM 1413 C C . LEU A 1 179 ? -21.991 3.235 29.899 1.00 78.81 179 LEU A C 1
ATOM 1415 O O . LEU A 1 179 ? -20.983 3.154 30.597 1.00 78.81 179 LEU A O 1
ATOM 1419 N N . LEU A 1 180 ? -21.925 3.197 28.564 1.00 83.56 180 LEU A N 1
ATOM 1420 C CA . LEU A 1 180 ? -20.656 3.139 27.830 1.00 83.56 180 LEU A CA 1
ATOM 1421 C C . LEU A 1 180 ? -19.772 4.362 28.106 1.00 83.56 180 LEU A C 1
ATOM 1423 O O . LEU A 1 180 ? -18.555 4.233 28.245 1.00 83.56 180 LEU A O 1
ATOM 1427 N N . THR A 1 181 ? -20.382 5.542 28.221 1.00 82.19 181 THR A N 1
ATOM 1428 C CA . THR A 1 181 ? -19.672 6.791 28.527 1.00 82.19 181 THR A CA 1
ATOM 1429 C C . THR A 1 181 ? -19.071 6.749 29.939 1.00 82.19 181 THR A C 1
ATOM 1431 O O . THR A 1 181 ? -17.905 7.087 30.132 1.00 82.19 181 THR A O 1
ATOM 1434 N N . GLU A 1 182 ? -19.819 6.256 30.926 1.00 76.50 182 GLU A N 1
ATOM 1435 C CA . GLU A 1 182 ? -19.353 6.099 32.313 1.00 76.50 182 GLU A CA 1
ATOM 1436 C C . GLU A 1 182 ? -18.253 5.036 32.458 1.00 76.50 182 GLU A C 1
ATOM 1438 O O . GLU A 1 182 ? -17.249 5.255 33.144 1.00 76.50 182 GLU A O 1
ATOM 1443 N N . ALA A 1 183 ? -18.390 3.907 31.758 1.00 73.56 183 ALA A N 1
ATOM 1444 C CA . ALA A 1 183 ? -17.365 2.864 31.706 1.00 73.56 183 ALA A CA 1
ATOM 1445 C C . ALA A 1 183 ? -16.058 3.363 31.051 1.00 73.56 183 ALA A C 1
ATOM 1447 O O . ALA A 1 183 ? -14.958 2.950 31.427 1.00 73.56 183 ALA A O 1
ATOM 1448 N N . SER A 1 184 ? -16.166 4.305 30.109 1.00 69.50 184 SER A N 1
ATOM 1449 C CA . SER A 1 184 ? -15.013 4.943 29.460 1.00 69.50 184 SER A CA 1
ATOM 1450 C C . SER A 1 184 ? -14.320 5.955 30.382 1.00 69.50 184 SER A C 1
ATOM 1452 O O . SER A 1 184 ? -13.091 6.012 30.431 1.00 69.50 184 SER A O 1
ATOM 1454 N N . ASN A 1 185 ? -15.091 6.711 31.170 1.00 71.62 185 ASN A N 1
ATOM 1455 C CA . ASN A 1 185 ? -14.563 7.718 32.097 1.00 71.62 185 ASN A CA 1
ATOM 1456 C C . ASN A 1 185 ? -13.899 7.102 33.340 1.00 71.62 185 ASN A C 1
ATOM 1458 O O . ASN A 1 185 ? -12.873 7.595 33.806 1.00 71.62 185 ASN A O 1
ATOM 1462 N N . THR A 1 186 ? -14.426 5.990 33.854 1.00 62.47 186 THR A N 1
ATOM 1463 C CA . THR A 1 186 ? -13.844 5.278 35.010 1.00 62.47 186 THR A CA 1
ATOM 1464 C C . THR A 1 186 ? -12.437 4.732 34.731 1.00 62.47 186 THR A C 1
ATOM 1466 O O . THR A 1 186 ? -11.607 4.699 35.636 1.00 62.47 186 THR A O 1
ATOM 1469 N N . SER A 1 187 ? -12.111 4.419 33.470 1.00 54.44 187 SER A N 1
ATOM 1470 C CA . SER A 1 187 ? -10.752 4.028 33.051 1.00 54.44 187 SER A CA 1
ATOM 1471 C C . SER A 1 187 ? -9.719 5.164 33.099 1.00 54.44 187 SER A C 1
ATOM 1473 O O . SER A 1 187 ? -8.521 4.888 33.188 1.00 54.44 187 SER A O 1
ATOM 1475 N N . GLN A 1 188 ? -10.139 6.434 33.035 1.00 50.75 188 GLN A N 1
ATOM 1476 C CA . GLN A 1 188 ? -9.226 7.581 33.152 1.00 50.75 188 GLN A CA 1
ATOM 1477 C C . GLN A 1 188 ? -8.854 7.884 34.608 1.00 50.75 188 GLN A C 1
ATOM 1479 O O . GLN A 1 188 ? -7.708 8.237 34.876 1.00 50.75 188 GLN A O 1
ATOM 1484 N N . VAL A 1 189 ? -9.780 7.681 35.551 1.00 50.12 189 VAL A N 1
ATOM 1485 C CA . VAL A 1 189 ? -9.578 7.997 36.978 1.00 50.12 189 VAL A CA 1
ATOM 1486 C C . VAL A 1 189 ? -8.514 7.096 37.622 1.00 50.12 189 VAL A C 1
ATOM 1488 O O . VAL A 1 189 ? -7.734 7.563 38.448 1.00 50.12 189 VAL A O 1
ATOM 1491 N N . SER A 1 190 ? -8.396 5.835 37.192 1.00 47.91 190 SER A N 1
ATOM 1492 C CA . SER A 1 190 ? -7.359 4.909 37.682 1.00 47.91 190 SER A CA 1
ATOM 1493 C C . SER A 1 190 ? -5.944 5.180 37.145 1.00 47.91 190 SER A C 1
ATOM 1495 O O . SER A 1 190 ? -5.012 4.510 37.574 1.00 47.91 190 SER A O 1
ATOM 1497 N N . ARG A 1 191 ? -5.756 6.115 36.198 1.00 45.12 191 ARG A N 1
ATOM 1498 C CA . ARG A 1 191 ? -4.430 6.500 35.661 1.00 45.12 191 ARG A CA 1
ATOM 1499 C C . ARG A 1 191 ? -3.828 7.747 36.326 1.00 45.12 191 ARG A C 1
ATOM 1501 O O . ARG A 1 191 ? -2.678 8.064 36.043 1.00 45.12 191 ARG A O 1
ATOM 1508 N N . THR A 1 192 ? -4.583 8.451 37.169 1.00 38.78 192 THR A N 1
ATOM 1509 C CA . THR A 1 192 ? -4.180 9.718 37.817 1.00 38.78 192 THR A CA 1
ATOM 1510 C C . THR A 1 192 ? -3.943 9.612 39.328 1.00 38.78 192 THR A C 1
ATOM 1512 O O . THR A 1 192 ? -3.898 10.639 40.000 1.00 38.78 192 THR A O 1
ATOM 1515 N N . VAL A 1 193 ? -3.780 8.400 39.865 1.00 38.81 193 VAL A N 1
ATOM 1516 C CA . VAL A 1 193 ? -3.387 8.159 41.266 1.00 38.81 193 VAL A CA 1
ATOM 1517 C C . VAL A 1 193 ? -2.117 7.327 41.299 1.00 38.81 193 VAL A C 1
ATOM 1519 O O . VAL A 1 193 ? -2.063 6.342 40.529 1.00 38.81 193 VAL A O 1
#

Solvent-accessible surface area (backbone atoms only — not comparable to full-atom values): 10396 Å² total; per-residue (Å²): 111,70,71,62,52,55,54,49,50,52,52,51,50,53,48,54,52,29,47,54,51,22,50,54,25,40,53,53,15,51,56,27,44,75,70,67,37,47,67,61,13,42,51,28,20,50,56,16,38,75,57,36,78,86,48,68,63,42,39,35,54,38,20,57,46,27,70,81,44,63,64,78,60,17,45,68,62,35,74,75,44,61,91,85,39,68,67,26,53,54,39,36,47,56,38,32,60,73,64,73,45,54,70,64,48,45,57,52,37,52,53,48,34,75,75,39,100,56,36,68,64,38,53,52,50,43,51,54,50,53,52,49,54,49,50,51,50,52,51,52,51,51,48,50,36,38,75,71,59,38,66,48,49,44,49,46,51,54,50,52,59,63,65,65,56,78,96,68,56,72,66,57,55,55,52,51,53,50,52,47,50,52,42,56,52,56,63,55,62,72,73,77,113